Protein AF-A0AAX2N3Q5-F1 (afdb_monomer)

Structure (mmCIF, N/CA/C/O backbone):
data_AF-A0AAX2N3Q5-F1
#
_entry.id   AF-A0AAX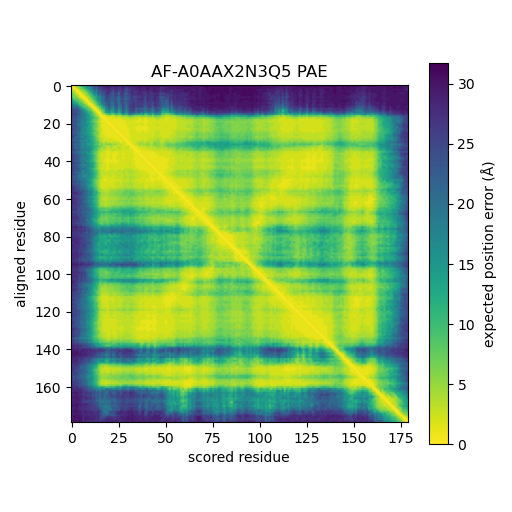2N3Q5-F1
#
loop_
_atom_site.group_PDB
_atom_site.id
_atom_site.type_symbol
_atom_site.label_atom_id
_atom_site.label_alt_id
_atom_site.label_comp_id
_atom_site.label_asym_id
_atom_site.label_entity_id
_atom_site.label_seq_id
_atom_site.pdbx_PDB_ins_code
_atom_site.Cartn_x
_atom_site.Cartn_y
_atom_site.Cartn_z
_atom_site.occupancy
_atom_site.B_iso_or_equiv
_atom_site.auth_seq_id
_atom_site.auth_comp_id
_atom_site.auth_asym_id
_atom_site.auth_atom_id
_atom_site.pdbx_PDB_model_num
ATOM 1 N N . MET A 1 1 ? -43.149 -6.873 9.404 1.00 35.25 1 MET A N 1
ATOM 2 C CA . MET A 1 1 ? -42.103 -6.120 10.132 1.00 35.25 1 MET A CA 1
ATOM 3 C C . MET A 1 1 ? -40.845 -6.065 9.274 1.00 35.25 1 MET A C 1
ATOM 5 O O . MET A 1 1 ? -40.145 -7.061 9.186 1.00 35.25 1 MET A O 1
ATOM 9 N N . SER A 1 2 ? -40.594 -4.949 8.585 1.00 35.66 2 SER A N 1
ATOM 10 C CA . SER A 1 2 ? -39.385 -4.747 7.771 1.00 35.66 2 SER A CA 1
ATOM 11 C C . SER A 1 2 ? -38.526 -3.682 8.448 1.00 35.66 2 SER A C 1
ATOM 13 O O . SER A 1 2 ? -38.952 -2.532 8.570 1.00 35.66 2 SER A O 1
ATOM 15 N N . LYS A 1 3 ? -37.357 -4.075 8.967 1.00 37.00 3 LYS A N 1
ATOM 16 C CA . LYS A 1 3 ? -36.376 -3.132 9.513 1.00 37.00 3 LYS A CA 1
ATOM 17 C C . LYS A 1 3 ? -35.794 -2.348 8.338 1.00 37.00 3 LYS A C 1
ATOM 19 O O . LYS A 1 3 ? -34.911 -2.835 7.640 1.00 37.00 3 LYS A O 1
ATOM 24 N N . LYS A 1 4 ? -36.317 -1.141 8.110 1.00 35.53 4 LYS A N 1
ATOM 25 C CA . LYS A 1 4 ? -35.697 -0.163 7.215 1.00 35.53 4 LYS A CA 1
ATOM 26 C C . LYS A 1 4 ? -34.306 0.150 7.765 1.00 35.53 4 LYS A C 1
ATOM 28 O O . LYS A 1 4 ? -34.190 0.741 8.836 1.00 35.53 4 LYS A O 1
ATOM 33 N N . TYR A 1 5 ? -33.271 -0.263 7.040 1.00 39.16 5 TYR A N 1
ATOM 34 C CA . TYR A 1 5 ? -31.924 0.261 7.221 1.00 39.16 5 TYR A CA 1
ATOM 35 C C . TYR A 1 5 ? -31.986 1.768 6.971 1.00 39.16 5 TYR A C 1
ATOM 37 O O . TYR A 1 5 ? -32.199 2.205 5.842 1.00 39.16 5 TYR A O 1
ATOM 45 N N . GLN A 1 6 ? -31.864 2.561 8.033 1.00 38.75 6 GLN A N 1
ATOM 46 C CA . GLN A 1 6 ? -31.575 3.978 7.888 1.00 38.75 6 GLN A CA 1
ATOM 47 C C . GLN A 1 6 ? -30.059 4.126 7.746 1.00 38.75 6 GLN A C 1
ATOM 49 O O . GLN A 1 6 ? -29.333 3.684 8.641 1.00 38.75 6 GLN A O 1
ATOM 54 N N . PRO A 1 7 ? -29.556 4.715 6.648 1.00 40.66 7 PRO A N 1
ATOM 55 C CA . PRO A 1 7 ? -28.172 5.140 6.601 1.00 40.66 7 PRO A CA 1
ATOM 56 C C . PRO A 1 7 ? -28.012 6.221 7.668 1.00 40.66 7 PRO A C 1
ATOM 58 O O . PRO A 1 7 ? -28.738 7.216 7.661 1.00 40.66 7 PRO A O 1
ATOM 61 N N . LEU A 1 8 ? -27.096 6.010 8.610 1.00 40.25 8 LEU A N 1
ATOM 62 C CA . LEU A 1 8 ? -26.687 7.052 9.542 1.00 40.25 8 LEU A CA 1
ATOM 63 C C . LEU A 1 8 ? -26.049 8.174 8.715 1.00 40.25 8 LEU A C 1
ATOM 65 O O . LEU A 1 8 ? -24.896 8.078 8.304 1.00 40.25 8 LEU A O 1
ATOM 69 N N . LEU A 1 9 ? -26.832 9.214 8.433 1.00 37.94 9 LEU A N 1
ATOM 70 C CA . LEU A 1 9 ? -26.367 10.474 7.865 1.00 37.94 9 LEU A CA 1
ATOM 71 C C . LEU A 1 9 ? -25.502 11.170 8.919 1.00 37.94 9 LEU A C 1
ATOM 73 O O . LEU A 1 9 ? -25.978 11.987 9.704 1.00 37.94 9 LEU A O 1
ATOM 77 N N . ILE A 1 10 ? -24.222 10.802 8.970 1.00 42.28 10 ILE A N 1
ATOM 78 C CA . ILE A 1 10 ? -23.214 11.511 9.756 1.00 42.28 10 ILE A CA 1
ATOM 79 C C . ILE A 1 10 ? -22.841 12.762 8.958 1.00 42.28 10 ILE A C 1
ATOM 81 O O . ILE A 1 10 ? -21.923 12.761 8.145 1.00 42.28 10 ILE A O 1
ATOM 85 N N . THR A 1 11 ? -23.595 13.841 9.167 1.00 40.03 11 THR A N 1
ATOM 86 C CA . THR A 1 11 ? -23.333 15.179 8.617 1.00 40.03 11 THR A CA 1
ATOM 87 C C . THR A 1 11 ? -22.331 15.935 9.489 1.00 40.03 11 THR A C 1
ATOM 89 O O . THR A 1 11 ? -22.605 17.029 9.976 1.00 40.03 11 THR A O 1
ATOM 92 N N . HIS A 1 12 ? -21.164 15.339 9.717 1.00 42.34 12 HIS A N 1
ATOM 93 C CA . HIS A 1 12 ? -19.976 16.100 10.080 1.00 42.34 12 HIS A CA 1
ATOM 94 C C . HIS A 1 12 ? -19.116 16.130 8.826 1.00 42.34 12 HIS A C 1
ATOM 96 O O . HIS A 1 12 ? -19.021 15.112 8.147 1.00 42.34 12 HIS A O 1
ATOM 102 N N . TYR A 1 13 ? -18.545 17.283 8.494 1.00 45.47 13 TYR A N 1
ATOM 103 C CA . TYR A 1 13 ? -17.610 17.465 7.385 1.00 45.47 13 TYR A CA 1
ATOM 104 C C . TYR A 1 13 ? -16.428 16.498 7.585 1.00 45.47 13 TYR A C 1
ATOM 106 O O . TYR A 1 13 ? -15.442 16.835 8.236 1.00 45.47 13 TYR A O 1
ATOM 114 N N . MET A 1 14 ? -16.577 15.239 7.163 1.00 42.69 14 MET A N 1
ATOM 115 C CA . MET A 1 14 ? -15.525 14.247 7.287 1.00 42.69 14 MET A CA 1
ATOM 116 C C . MET A 1 14 ? -14.496 14.636 6.247 1.00 42.69 14 MET A C 1
ATOM 118 O O . MET A 1 14 ? -14.790 14.667 5.051 1.00 42.69 14 MET A O 1
ATOM 122 N N . SER A 1 15 ? -13.296 14.967 6.721 1.00 52.81 15 SER A N 1
ATOM 123 C CA . SER A 1 15 ? -12.117 14.941 5.870 1.00 52.81 15 SER A CA 1
ATOM 124 C C . SER A 1 15 ? -12.175 13.649 5.057 1.00 52.81 15 SER A C 1
ATOM 126 O O . SER A 1 15 ? -12.431 12.580 5.617 1.00 52.81 15 SER A O 1
ATOM 128 N N . THR A 1 16 ? -11.975 13.742 3.742 1.00 70.62 16 THR A N 1
ATOM 129 C CA . THR A 1 16 ? -11.962 12.577 2.841 1.00 70.62 16 THR A CA 1
ATOM 130 C C . THR A 1 16 ? -10.945 11.519 3.277 1.00 70.62 16 THR A C 1
ATOM 132 O O . THR A 1 16 ? -11.041 10.371 2.859 1.00 70.62 16 THR A O 1
ATOM 135 N N . TRP A 1 17 ? -10.020 11.891 4.168 1.00 81.31 17 TRP A N 1
ATOM 136 C CA . TRP A 1 17 ? -8.998 11.041 4.754 1.00 81.31 17 TRP A CA 1
ATOM 137 C C . TRP A 1 17 ? -8.861 11.312 6.250 1.00 81.31 17 TRP A C 1
ATOM 139 O O . TRP A 1 17 ? -8.878 12.465 6.684 1.00 81.31 17 TRP A O 1
ATOM 149 N N . VAL A 1 18 ? -8.665 10.251 7.025 1.00 91.19 18 VAL A N 1
ATOM 150 C CA . VAL A 1 18 ? -8.329 10.314 8.450 1.00 91.19 18 VAL A CA 1
ATOM 151 C C . VAL A 1 18 ? -7.108 9.446 8.712 1.00 91.19 18 VAL A C 1
ATOM 153 O O . VAL A 1 18 ? -6.867 8.449 8.026 1.00 91.19 18 VAL A O 1
ATOM 156 N N . THR A 1 19 ? -6.320 9.818 9.709 1.00 92.69 19 THR A N 1
ATOM 157 C CA . THR A 1 19 ? -5.225 8.986 10.203 1.00 92.69 19 THR A CA 1
ATOM 158 C C . THR A 1 19 ? -5.767 7.720 10.873 1.00 92.69 19 THR A C 1
ATOM 160 O O . THR A 1 19 ? -6.933 7.645 11.264 1.00 92.69 19 THR A O 1
ATOM 163 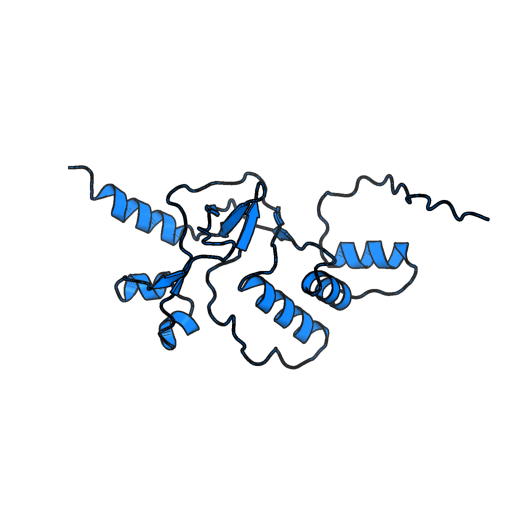N N . ILE A 1 20 ? -4.911 6.710 11.058 1.00 93.56 20 ILE A N 1
ATOM 164 C CA . ILE A 1 20 ? -5.293 5.471 11.757 1.00 93.56 20 ILE A CA 1
ATOM 165 C C . ILE A 1 20 ? -5.799 5.768 13.178 1.00 93.56 20 ILE A C 1
ATOM 167 O O . ILE A 1 20 ? -6.791 5.185 13.606 1.00 93.56 20 ILE A O 1
ATOM 171 N N . THR A 1 21 ? -5.159 6.698 13.893 1.00 93.00 21 THR A N 1
ATOM 172 C CA . THR A 1 21 ? -5.566 7.095 15.249 1.00 93.00 21 THR A CA 1
ATOM 173 C C . THR A 1 21 ? -6.946 7.747 15.250 1.00 93.00 21 THR A C 1
ATOM 175 O O . THR A 1 21 ? -7.819 7.327 16.006 1.00 93.00 21 THR A O 1
ATOM 178 N N . GLU A 1 22 ? -7.182 8.707 14.353 1.00 92.62 22 GLU A N 1
ATOM 179 C CA . GLU A 1 22 ? -8.494 9.349 14.208 1.00 92.62 22 GLU A CA 1
ATOM 180 C C . GLU A 1 22 ? -9.574 8.331 13.821 1.00 92.62 22 GLU A C 1
ATOM 182 O O . GLU A 1 22 ? -10.665 8.344 14.390 1.00 92.62 22 GLU A O 1
ATOM 187 N N . ALA A 1 23 ? -9.271 7.393 12.917 1.00 92.88 23 ALA A N 1
ATOM 188 C CA . ALA A 1 23 ? -10.191 6.322 12.539 1.00 92.88 23 ALA A CA 1
ATOM 189 C C . ALA A 1 23 ? -10.588 5.452 13.743 1.00 92.88 23 ALA A C 1
ATOM 191 O O . ALA A 1 23 ? -11.765 5.118 13.903 1.00 92.88 23 ALA A O 1
ATOM 192 N N . VAL A 1 24 ? -9.633 5.115 14.617 1.00 94.56 24 VAL A N 1
ATOM 193 C CA . VAL A 1 24 ? -9.896 4.374 15.861 1.00 94.56 24 VAL A CA 1
ATOM 194 C C . VAL A 1 24 ? -10.801 5.174 16.796 1.00 94.56 24 VAL A C 1
ATOM 196 O O . VAL A 1 24 ? -11.766 4.618 17.326 1.00 94.56 24 VAL A O 1
ATOM 199 N N . GLU A 1 25 ? -10.534 6.465 16.986 1.00 93.62 25 GLU A N 1
ATOM 200 C CA . GLU A 1 25 ? -11.341 7.330 17.852 1.00 93.62 25 GLU A CA 1
ATOM 201 C C . GLU A 1 25 ? -12.776 7.484 17.344 1.00 93.62 25 GLU A C 1
ATOM 203 O O . GLU A 1 25 ? -13.729 7.316 18.111 1.00 93.62 25 GLU A O 1
ATOM 208 N N . ILE A 1 26 ? -12.935 7.773 16.050 1.00 91.50 26 ILE A N 1
ATOM 209 C CA . ILE A 1 26 ? -14.236 7.935 15.394 1.00 91.50 26 ILE A CA 1
ATOM 210 C C . ILE A 1 26 ? -15.036 6.636 15.505 1.00 91.50 26 ILE A C 1
ATOM 212 O O . ILE A 1 26 ? -16.188 6.651 15.944 1.00 91.50 26 ILE A O 1
ATOM 216 N N . THR A 1 27 ? -14.414 5.502 15.176 1.00 91.38 27 THR A N 1
ATOM 217 C CA . THR A 1 27 ? -15.084 4.197 15.199 1.00 91.38 27 THR A CA 1
ATOM 218 C C . THR A 1 27 ? -15.468 3.805 16.620 1.00 91.38 27 THR A C 1
ATOM 220 O O . THR A 1 27 ? -16.614 3.429 16.856 1.00 91.38 27 THR A O 1
ATOM 223 N N . THR A 1 28 ? -14.561 3.970 17.588 1.00 93.88 28 THR A N 1
ATOM 224 C CA . THR A 1 28 ? -14.820 3.657 19.003 1.00 93.88 28 THR A CA 1
ATOM 225 C C . THR A 1 28 ? -16.019 4.442 19.541 1.00 93.88 28 THR A C 1
ATOM 227 O O . THR A 1 28 ? -16.879 3.874 20.219 1.00 93.88 28 THR A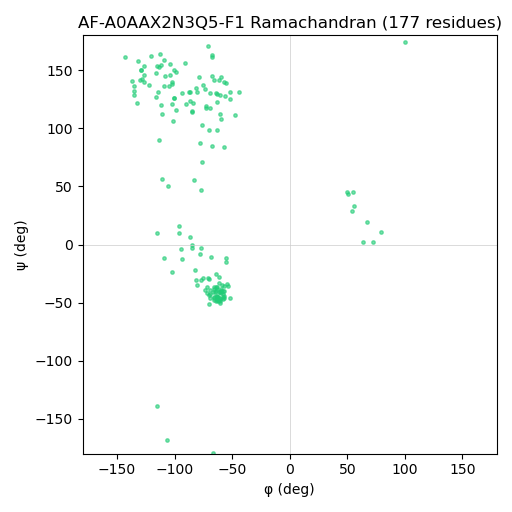 O 1
ATOM 230 N N . LYS A 1 29 ? -16.124 5.734 19.195 1.00 92.88 29 LYS A N 1
ATOM 231 C CA . LYS A 1 29 ? -17.278 6.577 19.550 1.00 92.88 29 LYS A CA 1
ATOM 232 C C . LYS A 1 29 ? -18.565 6.098 18.872 1.00 92.88 29 LYS A C 1
ATOM 234 O O . LYS A 1 29 ? -19.609 6.068 19.521 1.00 92.88 29 LYS A O 1
ATOM 239 N N . ALA A 1 30 ? -18.493 5.700 17.602 1.00 91.94 30 ALA A N 1
ATOM 240 C CA . ALA A 1 30 ? -19.653 5.274 16.823 1.00 91.94 30 ALA A CA 1
ATOM 241 C C . ALA A 1 30 ? -20.247 3.937 17.303 1.00 91.94 30 ALA A C 1
ATOM 243 O O . ALA A 1 30 ? -21.460 3.837 17.478 1.00 91.94 30 ALA A O 1
ATOM 244 N N . ILE A 1 31 ? -19.414 2.918 17.548 1.00 92.50 31 ILE A N 1
ATOM 245 C CA . ILE A 1 31 ? -19.888 1.568 17.910 1.00 92.50 31 ILE A CA 1
ATOM 246 C C . ILE A 1 31 ? -19.950 1.317 19.422 1.00 92.50 31 ILE A C 1
ATOM 248 O O . ILE A 1 31 ? -20.392 0.250 19.846 1.00 92.50 31 ILE A O 1
ATOM 252 N N . LYS A 1 32 ? -19.509 2.282 20.244 1.00 91.06 32 LYS A N 1
ATOM 253 C CA . LYS A 1 32 ? -19.420 2.177 21.715 1.00 91.06 32 LYS A CA 1
ATOM 254 C C . LYS A 1 32 ? -18.623 0.955 22.197 1.00 91.06 32 LYS A C 1
ATOM 256 O O . LYS A 1 32 ? -18.870 0.428 23.279 1.00 91.06 32 LYS A O 1
ATOM 261 N N . GLN A 1 33 ? -17.661 0.508 21.395 1.00 92.81 33 GLN A N 1
ATOM 262 C CA . GLN A 1 33 ? -16.731 -0.569 21.717 1.00 92.81 33 GLN A CA 1
ATOM 263 C C . GLN A 1 33 ? -15.318 -0.096 21.421 1.00 92.81 33 GLN A C 1
ATOM 265 O O . GLN A 1 33 ? -15.083 0.612 20.443 1.00 92.81 33 GLN A O 1
ATOM 270 N N . LYS A 1 34 ? -14.377 -0.489 22.278 1.00 93.56 34 LYS A N 1
ATOM 271 C CA . LYS A 1 34 ? -12.973 -0.128 22.117 1.00 93.56 34 LYS A CA 1
ATOM 272 C C . LYS A 1 34 ? -12.393 -0.852 20.905 1.00 93.56 34 LYS A C 1
ATOM 274 O O . LYS A 1 34 ? -12.310 -2.075 20.909 1.00 93.56 34 LYS A O 1
ATOM 279 N N . ILE A 1 35 ? -11.963 -0.079 19.917 1.00 94.88 35 ILE A N 1
ATOM 280 C CA . ILE A 1 35 ? -11.199 -0.550 18.761 1.00 94.88 35 ILE A CA 1
ATOM 281 C C . ILE A 1 35 ? -9.729 -0.155 18.962 1.00 94.88 35 ILE A C 1
ATOM 283 O O . ILE A 1 35 ? -9.414 0.778 19.704 1.00 94.88 35 ILE A O 1
ATOM 287 N N . THR A 1 36 ? -8.813 -0.877 18.329 1.00 95.88 36 THR A N 1
ATOM 288 C CA . THR A 1 36 ? -7.372 -0.598 18.332 1.00 95.88 36 THR A CA 1
ATOM 289 C C . THR A 1 36 ? -6.855 -0.361 16.908 1.00 95.88 36 THR A C 1
ATOM 291 O O . THR A 1 36 ? -7.495 -0.788 15.945 1.00 95.88 36 THR A O 1
ATOM 294 N N . PRO A 1 37 ? -5.666 0.249 16.728 1.00 96.25 37 PRO A N 1
ATOM 295 C CA . PRO A 1 37 ? -5.022 0.330 15.413 1.00 96.25 37 PRO A CA 1
ATOM 296 C C . PRO A 1 37 ? -4.868 -1.040 14.741 1.00 96.25 37 PRO A C 1
ATOM 298 O O . PRO A 1 37 ? -5.042 -1.168 13.529 1.00 96.25 37 PRO A O 1
ATOM 301 N N . SER A 1 38 ? -4.611 -2.086 15.536 1.00 95.81 38 SER A N 1
ATOM 302 C CA . SER A 1 38 ? -4.487 -3.462 15.047 1.00 95.81 38 SER A CA 1
ATOM 303 C C . SER A 1 38 ? -5.746 -3.958 14.328 1.00 95.81 38 SER A C 1
ATOM 305 O O . SER A 1 38 ? -5.639 -4.655 13.318 1.00 95.81 38 SER A O 1
ATOM 307 N N . ASP A 1 39 ? -6.930 -3.542 14.779 1.00 95.69 39 ASP A N 1
ATOM 308 C CA . ASP A 1 39 ? -8.195 -3.893 14.138 1.00 95.69 39 ASP A CA 1
ATOM 309 C C . ASP A 1 39 ? -8.319 -3.208 12.774 1.00 95.69 39 ASP A C 1
ATOM 311 O O . ASP A 1 39 ? -8.653 -3.863 11.787 1.00 95.69 39 ASP A O 1
ATOM 315 N N . ILE A 1 40 ? -7.944 -1.927 12.675 1.00 95.56 40 ILE A N 1
ATOM 316 C CA . ILE A 1 40 ? -7.911 -1.203 11.395 1.00 95.56 40 ILE A CA 1
ATOM 317 C C . ILE A 1 40 ? -6.980 -1.908 10.402 1.00 95.56 40 ILE A C 1
ATOM 319 O O . ILE A 1 40 ? -7.382 -2.181 9.271 1.00 95.56 40 ILE A O 1
ATOM 323 N N . TYR A 1 41 ? -5.767 -2.284 10.824 1.00 95.31 41 TYR A N 1
ATOM 324 C CA . TYR A 1 41 ? -4.831 -3.010 9.958 1.00 95.31 41 TYR A CA 1
ATOM 325 C C . TYR A 1 41 ? -5.358 -4.390 9.539 1.00 95.31 41 TYR A C 1
ATOM 327 O O . TYR A 1 41 ? -5.184 -4.775 8.383 1.00 95.31 41 TYR A O 1
ATOM 335 N N . ARG A 1 42 ? -6.035 -5.137 10.425 1.00 95.50 42 ARG A N 1
ATOM 336 C CA . ARG A 1 42 ? -6.676 -6.421 10.072 1.00 95.50 42 ARG A CA 1
ATOM 337 C C . ARG A 1 42 ? -7.764 -6.238 9.020 1.00 95.50 42 ARG A C 1
ATOM 339 O O . ARG A 1 42 ? -7.807 -6.995 8.050 1.00 95.50 42 ARG A O 1
ATOM 346 N N . HIS A 1 43 ? -8.619 -5.234 9.191 1.00 95.06 43 HIS A N 1
ATOM 347 C CA . HIS A 1 43 ? -9.671 -4.922 8.229 1.00 95.06 43 HIS A CA 1
ATOM 348 C C . HIS A 1 43 ? -9.099 -4.452 6.887 1.00 95.06 43 HIS A C 1
ATOM 350 O O . HIS A 1 43 ? -9.594 -4.883 5.848 1.00 95.06 43 HIS A O 1
ATOM 356 N N . ALA A 1 44 ? -8.023 -3.662 6.895 1.00 95.12 44 ALA A N 1
ATOM 357 C CA . ALA A 1 44 ? -7.316 -3.262 5.683 1.00 95.12 44 ALA A CA 1
ATOM 358 C C . ALA A 1 44 ? -6.712 -4.457 4.930 1.00 95.12 44 ALA A C 1
ATOM 360 O O . ALA A 1 44 ? -6.940 -4.621 3.735 1.00 95.12 44 ALA A O 1
ATOM 361 N N . LEU A 1 45 ? -6.002 -5.347 5.633 1.00 93.12 45 LEU A N 1
ATOM 362 C CA . LEU A 1 45 ? -5.428 -6.562 5.039 1.00 93.12 45 LEU A CA 1
ATOM 363 C C . LEU A 1 45 ? -6.498 -7.537 4.523 1.00 93.12 45 LEU A C 1
ATOM 365 O O . LEU A 1 45 ? -6.223 -8.309 3.609 1.00 93.12 45 LEU A O 1
ATOM 369 N N . SER A 1 46 ? -7.707 -7.489 5.089 1.00 93.69 46 SER A N 1
ATOM 370 C CA . SER A 1 46 ? -8.862 -8.279 4.641 1.00 93.69 46 SER A CA 1
ATOM 371 C C . SER A 1 46 ? -9.635 -7.627 3.485 1.00 93.69 46 SER A C 1
ATOM 373 O O . SER A 1 46 ? -10.602 -8.209 3.007 1.00 93.69 46 SER A O 1
ATOM 375 N N . GLY A 1 47 ? -9.245 -6.423 3.046 1.00 91.00 47 GLY A N 1
ATOM 376 C CA . GLY A 1 47 ? -9.916 -5.684 1.971 1.00 91.00 47 GLY A CA 1
ATOM 377 C C . GLY A 1 47 ? -11.199 -4.956 2.384 1.00 91.00 47 GLY A C 1
ATOM 378 O O . GLY A 1 47 ? -11.926 -4.472 1.523 1.00 91.00 47 GLY A O 1
ATOM 379 N N . ASN A 1 48 ? -11.483 -4.852 3.686 1.00 93.25 48 ASN A N 1
ATOM 380 C CA . ASN A 1 48 ? -12.680 -4.180 4.204 1.00 93.25 48 ASN A CA 1
ATOM 381 C C . ASN A 1 48 ? -12.518 -2.656 4.302 1.00 93.25 48 ASN A C 1
ATOM 383 O O . ASN A 1 48 ? -13.509 -1.937 4.390 1.00 93.25 48 ASN A O 1
ATOM 387 N N . ILE A 1 49 ? -11.275 -2.170 4.355 1.00 91.94 49 ILE A N 1
ATOM 388 C CA . ILE A 1 49 ? -10.931 -0.750 4.470 1.00 91.94 49 ILE A CA 1
ATOM 389 C C . ILE A 1 49 ? -9.798 -0.461 3.486 1.00 91.94 49 ILE A C 1
ATOM 391 O O . ILE A 1 49 ? -8.841 -1.230 3.397 1.00 91.94 49 ILE A O 1
ATOM 395 N N . LEU A 1 50 ? -9.893 0.655 2.768 1.00 92.19 50 LEU A N 1
ATOM 396 C CA . LEU A 1 50 ? -8.796 1.156 1.947 1.00 92.19 50 LEU A CA 1
ATOM 397 C C . LEU A 1 50 ? -7.810 1.928 2.821 1.00 92.19 50 LEU A C 1
ATOM 399 O O . LEU A 1 50 ? -8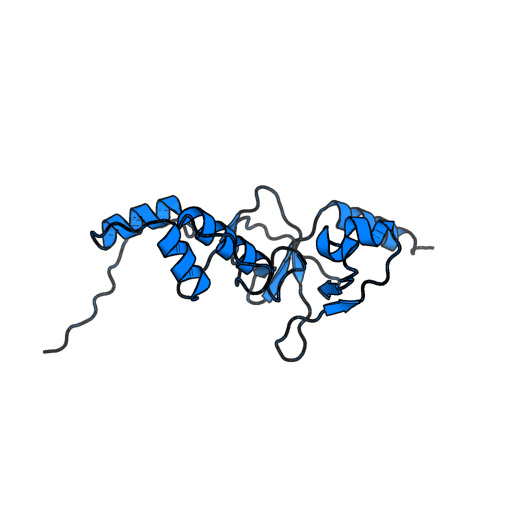.204 2.747 3.651 1.00 92.19 50 LEU A O 1
ATOM 403 N N . LEU A 1 51 ? -6.521 1.662 2.625 1.00 94.19 51 LEU A N 1
ATOM 404 C CA . LEU A 1 51 ? -5.463 2.498 3.172 1.00 94.19 51 LEU A CA 1
ATOM 405 C C . LEU A 1 51 ? -4.928 3.410 2.082 1.00 94.19 51 LEU A C 1
ATOM 407 O O . LEU A 1 51 ? -4.885 3.054 0.906 1.00 94.19 51 LEU A O 1
ATOM 411 N N . SER A 1 52 ? -4.460 4.566 2.521 1.00 92.75 52 SER A N 1
ATOM 412 C CA . SER A 1 52 ? -3.916 5.605 1.670 1.00 92.75 52 SER A CA 1
ATOM 413 C C . SER A 1 52 ? -2.532 5.998 2.169 1.00 92.75 52 SER A C 1
ATOM 415 O O . SER A 1 52 ? -2.249 5.953 3.369 1.00 92.75 52 SER A O 1
ATOM 417 N N . VAL A 1 53 ? -1.647 6.350 1.244 1.00 91.12 53 VAL A N 1
ATOM 418 C CA . VAL A 1 53 ? -0.277 6.770 1.541 1.00 91.12 53 VAL A CA 1
ATOM 419 C C . VAL A 1 53 ? -0.210 8.285 1.474 1.00 91.12 53 VAL A C 1
ATOM 421 O O . VAL A 1 53 ? -0.569 8.874 0.457 1.00 91.12 53 VAL A O 1
ATOM 424 N N . TYR A 1 54 ? 0.276 8.902 2.550 1.00 91.06 54 TYR A N 1
ATOM 425 C CA . TYR A 1 54 ? 0.572 10.329 2.595 1.00 91.06 54 TYR A CA 1
ATOM 426 C C . TYR A 1 54 ? 2.020 10.597 2.162 1.00 91.06 54 TYR A C 1
ATOM 428 O O . TYR A 1 54 ? 2.968 10.108 2.782 1.00 91.06 54 TYR A O 1
ATOM 436 N N . PHE A 1 55 ? 2.191 11.393 1.111 1.00 87.69 55 PHE A N 1
ATOM 437 C CA . PHE A 1 55 ? 3.471 11.849 0.585 1.00 87.69 55 PHE A CA 1
ATOM 438 C C . PHE A 1 55 ? 3.764 13.269 1.086 1.00 87.69 55 PHE A C 1
ATOM 440 O O . PHE A 1 55 ? 3.075 14.220 0.731 1.00 87.69 55 PHE A O 1
ATOM 447 N N . GLN A 1 56 ? 4.826 13.425 1.883 1.00 85.81 56 GLN A N 1
ATOM 448 C CA . GLN A 1 56 ? 5.240 14.720 2.452 1.00 85.81 56 GLN A CA 1
ATOM 449 C C . GLN A 1 56 ? 5.780 15.718 1.412 1.00 85.81 56 GLN A C 1
ATOM 451 O O . GLN A 1 56 ? 6.004 16.885 1.724 1.00 85.81 56 GLN A O 1
ATOM 456 N N . SER A 1 57 ? 6.019 15.266 0.185 1.00 84.25 57 SER A N 1
ATOM 457 C CA . SER A 1 57 ? 6.483 16.076 -0.936 1.00 84.25 57 SER A CA 1
ATOM 458 C C . SER A 1 57 ? 5.829 15.597 -2.236 1.00 84.25 57 SER A C 1
ATOM 460 O O . SER A 1 57 ? 5.324 14.470 -2.283 1.00 84.25 57 SER A O 1
ATOM 462 N N . PRO A 1 58 ? 5.814 16.429 -3.297 1.00 85.19 58 PRO A N 1
ATOM 463 C CA . PRO A 1 58 ? 5.325 16.008 -4.604 1.00 85.19 58 PRO A CA 1
ATOM 464 C C . PRO A 1 58 ? 6.005 14.717 -5.063 1.00 85.19 58 PRO A C 1
ATOM 466 O O . PRO A 1 58 ? 7.231 14.593 -5.020 1.00 85.19 58 PRO A O 1
ATOM 469 N N . VAL A 1 59 ? 5.195 13.758 -5.504 1.00 85.88 59 VAL A N 1
ATOM 470 C CA . VAL A 1 59 ? 5.652 12.440 -5.945 1.00 85.88 59 VAL A CA 1
ATOM 471 C C . VAL A 1 59 ? 5.531 12.321 -7.458 1.00 85.88 59 VAL A C 1
ATOM 473 O O . VAL A 1 59 ? 4.604 12.848 -8.067 1.00 85.88 59 VAL A O 1
ATOM 476 N N . ILE A 1 60 ? 6.472 11.606 -8.069 1.00 88.31 60 ILE A N 1
ATOM 477 C CA . ILE A 1 60 ? 6.394 11.211 -9.472 1.00 88.31 60 ILE A CA 1
ATOM 478 C C . ILE A 1 60 ? 5.936 9.759 -9.520 1.00 88.31 60 ILE A C 1
ATOM 480 O O . ILE A 1 60 ? 6.531 8.878 -8.893 1.00 88.31 60 ILE A O 1
ATOM 484 N N . LEU A 1 61 ? 4.874 9.518 -10.277 1.00 89.62 61 LEU A N 1
ATOM 485 C CA . LEU A 1 61 ? 4.262 8.214 -10.456 1.00 89.62 61 LEU A CA 1
ATOM 486 C C . LEU A 1 61 ? 4.531 7.696 -11.866 1.00 89.62 61 LEU A C 1
ATOM 488 O O . LEU A 1 61 ? 4.379 8.429 -12.845 1.00 89.62 61 LEU A O 1
ATOM 492 N N . LYS A 1 62 ? 4.889 6.415 -11.984 1.00 89.62 62 LYS A N 1
ATOM 493 C CA . LYS A 1 62 ? 4.950 5.720 -13.276 1.00 89.62 62 LYS A CA 1
ATOM 494 C C . LYS A 1 62 ? 3.909 4.621 -13.341 1.00 89.62 62 LYS A C 1
ATOM 496 O O . LYS A 1 62 ? 3.820 3.797 -12.429 1.00 89.62 62 LYS A O 1
ATOM 501 N N . LYS A 1 63 ? 3.150 4.605 -14.436 1.00 91.25 63 LYS A N 1
ATOM 502 C CA . LYS A 1 63 ? 2.104 3.610 -14.655 1.00 91.25 63 LYS A CA 1
ATOM 503 C C . LYS A 1 63 ? 2.720 2.225 -14.769 1.00 91.25 63 LYS A C 1
ATOM 505 O O . LYS A 1 63 ? 3.691 2.033 -15.502 1.00 91.25 63 LYS A O 1
ATOM 510 N N . ILE A 1 64 ? 2.174 1.276 -14.024 1.00 91.06 64 ILE A N 1
ATOM 511 C CA . ILE A 1 64 ? 2.617 -0.114 -14.019 1.00 91.06 64 ILE A CA 1
ATOM 512 C C . ILE A 1 64 ? 2.004 -0.825 -15.224 1.00 91.06 64 ILE A C 1
ATOM 514 O O . ILE A 1 64 ? 0.797 -0.770 -15.451 1.00 91.06 64 ILE A O 1
ATOM 518 N N . GLN A 1 65 ? 2.836 -1.536 -15.980 1.00 91.38 65 GLN A N 1
ATOM 519 C CA . GLN A 1 65 ? 2.363 -2.396 -17.055 1.00 91.38 65 GLN A CA 1
ATOM 520 C C . GLN A 1 65 ? 1.718 -3.649 -16.469 1.00 91.38 65 GLN A C 1
ATOM 522 O O . GLN A 1 65 ? 2.290 -4.324 -15.605 1.00 91.38 65 GLN A O 1
ATOM 527 N N . THR A 1 66 ? 0.552 -4.003 -16.998 1.00 88.12 66 THR A N 1
ATOM 528 C CA . THR A 1 66 ? -0.127 -5.256 -16.676 1.00 88.12 66 THR A CA 1
ATOM 529 C C . THR A 1 66 ? -0.227 -6.139 -17.916 1.00 88.12 66 THR A C 1
ATOM 531 O O . THR A 1 66 ? -0.299 -5.657 -19.044 1.00 88.12 66 THR A O 1
ATOM 534 N N . PHE A 1 67 ? -0.182 -7.451 -17.714 1.00 86.44 67 PHE A N 1
ATOM 535 C CA . PHE A 1 67 ? -0.403 -8.459 -18.744 1.00 86.44 67 PHE A CA 1
ATOM 536 C C . PHE A 1 67 ? -1.380 -9.491 -18.186 1.00 86.44 67 PHE A C 1
ATOM 538 O O . PHE A 1 67 ? -1.132 -10.064 -17.125 1.00 86.44 67 PHE A O 1
ATOM 545 N N . ASN A 1 68 ? -2.518 -9.687 -18.859 1.00 86.00 68 ASN A N 1
ATOM 546 C CA . ASN A 1 68 ? -3.618 -10.542 -18.393 1.00 86.00 68 ASN A CA 1
ATOM 547 C C . ASN A 1 68 ? -4.045 -10.239 -16.941 1.00 86.00 68 ASN A C 1
ATOM 549 O O . ASN A 1 68 ? -4.196 -11.144 -16.122 1.00 86.00 68 ASN A O 1
ATOM 553 N N . GLY A 1 69 ? -4.158 -8.951 -16.596 1.00 82.06 69 GLY A N 1
ATOM 554 C CA . GLY A 1 69 ? -4.549 -8.499 -15.255 1.00 82.06 69 GLY A CA 1
ATOM 555 C C . GLY A 1 69 ? -3.488 -8.695 -14.163 1.00 82.06 69 GLY A C 1
ATOM 556 O O . GLY A 1 69 ? -3.737 -8.364 -13.007 1.00 82.06 69 GLY A O 1
ATOM 557 N N . LYS A 1 70 ? -2.298 -9.207 -14.499 1.00 85.06 70 LYS A N 1
ATOM 558 C CA . LYS A 1 70 ? -1.176 -9.360 -13.565 1.00 85.06 70 LYS A CA 1
ATOM 559 C C . LYS A 1 70 ? -0.124 -8.292 -13.808 1.00 85.06 70 LYS A C 1
ATOM 561 O O . LYS A 1 70 ? 0.130 -7.904 -14.945 1.00 85.06 70 LYS A O 1
ATOM 566 N N . ILE A 1 71 ? 0.520 -7.845 -12.737 1.00 87.88 71 ILE A N 1
ATOM 567 C CA . ILE A 1 71 ? 1.650 -6.919 -12.815 1.00 87.88 71 ILE A CA 1
ATOM 568 C C . ILE A 1 71 ? 2.802 -7.586 -13.571 1.00 87.88 71 ILE A C 1
ATOM 570 O O . ILE A 1 71 ? 3.195 -8.711 -13.256 1.00 87.88 71 ILE A O 1
ATOM 574 N N . LYS A 1 72 ? 3.346 -6.884 -14.566 1.00 88.94 72 LYS A N 1
ATOM 575 C CA . LYS A 1 72 ? 4.462 -7.374 -15.369 1.00 88.94 72 LYS A CA 1
ATOM 576 C C . LYS A 1 72 ? 5.792 -7.025 -14.700 1.00 88.94 72 LYS A C 1
ATOM 578 O O . LYS A 1 72 ? 6.051 -5.870 -14.364 1.00 88.94 72 LYS A O 1
ATOM 583 N N . PHE A 1 73 ? 6.661 -8.023 -14.587 1.00 86.12 73 PHE A N 1
ATOM 584 C CA . PHE A 1 73 ? 8.046 -7.869 -14.150 1.00 86.12 73 PHE A CA 1
ATOM 585 C C . PHE A 1 73 ? 8.992 -8.201 -15.299 1.00 86.12 73 PHE A C 1
ATOM 587 O O . PHE A 1 73 ? 8.651 -8.987 -16.184 1.00 86.12 73 PHE A O 1
ATOM 594 N N . ARG A 1 74 ? 10.186 -7.614 -15.276 1.00 84.81 74 ARG A N 1
ATOM 595 C CA . ARG A 1 74 ? 11.294 -7.993 -16.158 1.00 84.81 74 ARG A CA 1
ATOM 596 C C . ARG A 1 74 ? 12.574 -8.162 -15.364 1.00 84.81 74 ARG A C 1
ATOM 598 O O . ARG A 1 74 ? 12.720 -7.573 -14.290 1.00 84.81 74 ARG A O 1
ATOM 605 N N . GLN A 1 75 ? 13.501 -8.924 -15.924 1.00 84.06 75 GLN A N 1
ATOM 606 C CA . GLN A 1 75 ? 14.851 -9.000 -15.397 1.00 84.06 75 GLN A CA 1
ATOM 607 C C . GLN A 1 75 ? 15.551 -7.645 -15.554 1.00 84.06 75 GLN A C 1
ATOM 609 O O . GLN A 1 75 ? 15.329 -6.907 -16.515 1.00 84.06 75 GLN A O 1
ATOM 614 N N . PHE A 1 76 ? 16.334 -7.279 -14.551 1.00 79.12 76 PHE A N 1
ATOM 615 C CA . PHE A 1 76 ? 17.073 -6.036 -14.509 1.00 79.12 76 PHE A CA 1
ATOM 616 C C . PHE A 1 76 ? 18.405 -6.214 -15.240 1.00 79.12 76 PHE A C 1
ATOM 618 O O . PHE A 1 76 ? 19.277 -6.954 -14.786 1.00 79.12 76 PHE A O 1
ATOM 625 N N . GLU A 1 77 ? 18.549 -5.506 -16.357 1.00 75.31 77 GLU A N 1
ATOM 626 C CA . GLU A 1 77 ? 19.705 -5.552 -17.262 1.00 75.31 77 GLU A CA 1
ATOM 627 C C . GLU A 1 77 ? 20.572 -4.289 -17.122 1.00 75.31 77 GLU A C 1
ATOM 629 O O . GLU A 1 77 ? 20.861 -3.598 -18.094 1.00 75.31 77 GLU A O 1
ATOM 634 N N . GLY A 1 78 ? 20.928 -3.931 -15.887 1.00 76.88 78 GLY A N 1
ATOM 635 C CA . GLY A 1 78 ? 21.825 -2.809 -15.595 1.00 76.88 78 GLY A CA 1
ATOM 636 C C . GLY A 1 78 ? 23.156 -3.264 -15.004 1.00 76.88 78 GLY A C 1
ATOM 637 O O . GLY A 1 78 ? 23.285 -4.397 -14.523 1.00 76.88 78 GLY A O 1
ATOM 638 N N . ASP A 1 79 ? 24.131 -2.359 -15.018 1.00 82.56 79 ASP A N 1
ATOM 639 C CA . ASP A 1 79 ? 25.420 -2.558 -14.358 1.00 82.56 79 ASP A CA 1
ATOM 640 C C . ASP A 1 79 ? 25.286 -2.610 -12.818 1.00 82.56 79 ASP A C 1
ATOM 642 O O . ASP A 1 79 ? 24.194 -2.540 -12.245 1.00 82.56 79 ASP A O 1
ATOM 646 N N . LEU A 1 80 ? 26.408 -2.784 -12.116 1.00 81.81 80 LEU A N 1
ATOM 647 C CA . LEU A 1 80 ? 26.422 -2.878 -10.653 1.00 81.81 80 LEU A CA 1
ATOM 648 C C . LEU A 1 80 ? 25.858 -1.618 -9.976 1.00 81.81 80 LEU A C 1
ATOM 650 O O . LEU A 1 80 ? 25.162 -1.723 -8.965 1.00 81.81 80 LEU A O 1
ATOM 654 N N . LEU A 1 81 ? 26.151 -0.439 -10.526 1.00 80.50 81 LEU A N 1
ATOM 655 C CA . LEU A 1 81 ? 25.723 0.840 -9.968 1.00 80.50 81 LEU A CA 1
ATOM 656 C C . LEU A 1 81 ? 24.219 1.039 -10.174 1.00 80.50 81 LEU A C 1
ATOM 658 O O . LEU A 1 81 ? 23.508 1.443 -9.253 1.00 80.50 81 LEU A O 1
ATOM 662 N N . ASP A 1 82 ? 23.727 0.682 -11.357 1.00 77.44 82 ASP A N 1
ATOM 663 C CA . ASP A 1 82 ? 22.313 0.617 -11.690 1.00 77.44 82 ASP A CA 1
ATOM 664 C C . ASP A 1 82 ? 21.586 -0.350 -10.733 1.00 77.44 82 ASP A C 1
ATOM 666 O O . ASP A 1 82 ? 20.560 0.015 -10.159 1.00 77.44 82 ASP A O 1
ATOM 670 N N . LYS A 1 83 ? 22.136 -1.539 -10.456 1.00 77.38 83 LYS A N 1
ATOM 671 C CA . LYS A 1 83 ? 21.552 -2.488 -9.487 1.00 77.38 83 LYS A CA 1
ATOM 672 C C . LYS A 1 83 ? 21.509 -1.930 -8.067 1.00 77.38 83 LYS A C 1
ATOM 674 O O . LYS A 1 83 ? 20.478 -2.053 -7.413 1.00 77.38 83 LYS A O 1
ATOM 679 N N . LEU A 1 84 ? 22.587 -1.295 -7.603 1.00 76.94 84 LEU A N 1
ATOM 680 C CA . LEU A 1 84 ? 22.668 -0.717 -6.255 1.00 76.94 84 LEU A CA 1
ATOM 681 C C . LEU A 1 84 ? 21.621 0.382 -6.030 1.00 76.94 84 LEU A C 1
ATOM 683 O O . LEU A 1 84 ? 21.120 0.551 -4.922 1.00 76.94 84 LEU A O 1
ATOM 687 N N . CYS A 1 85 ? 21.287 1.137 -7.076 1.00 70.94 85 CYS A N 1
ATOM 688 C CA . CYS A 1 85 ? 20.294 2.200 -6.969 1.00 70.94 85 CYS A CA 1
ATOM 689 C C . CYS A 1 85 ? 18.858 1.672 -7.028 1.00 70.94 85 CYS A C 1
ATOM 691 O O . CYS A 1 85 ? 17.966 2.281 -6.439 1.00 70.94 85 CYS A O 1
ATOM 693 N N . MET A 1 86 ? 18.629 0.616 -7.813 1.00 71.31 86 MET A N 1
ATOM 694 C CA . MET A 1 86 ? 17.294 0.202 -8.260 1.00 71.31 86 MET A CA 1
ATOM 695 C C . MET A 1 86 ? 16.728 -0.989 -7.493 1.00 71.31 86 MET A C 1
ATOM 697 O O . MET A 1 86 ? 15.514 -1.183 -7.485 1.00 71.31 86 MET A O 1
ATOM 701 N N . LEU A 1 87 ? 17.593 -1.804 -6.894 1.00 72.69 87 LEU A N 1
ATOM 702 C CA . LEU A 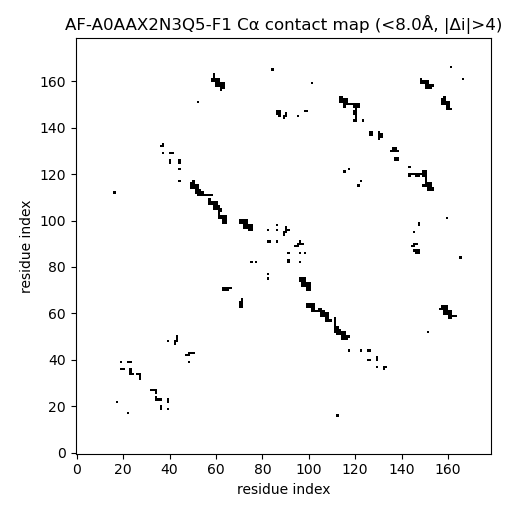1 87 ? 17.197 -2.961 -6.106 1.00 72.69 87 LEU A CA 1
ATOM 703 C C . LEU A 1 87 ? 17.223 -2.607 -4.623 1.00 72.69 87 LEU A C 1
ATOM 705 O O . LEU A 1 87 ? 18.034 -1.806 -4.157 1.00 72.69 87 LEU A O 1
ATOM 709 N N . ASP A 1 88 ? 16.333 -3.232 -3.865 1.00 72.50 88 ASP A N 1
ATOM 710 C CA . ASP A 1 88 ? 16.460 -3.241 -2.419 1.00 72.50 88 ASP A CA 1
ATOM 711 C C . ASP A 1 88 ? 17.632 -4.129 -1.981 1.00 72.50 88 ASP A C 1
ATOM 713 O O . ASP A 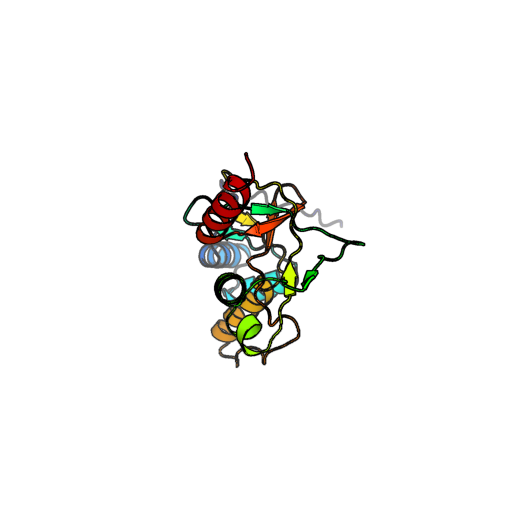1 88 ? 18.243 -4.849 -2.774 1.00 72.50 88 ASP A O 1
ATOM 717 N N . ARG A 1 89 ? 17.969 -4.065 -0.688 1.00 73.81 89 ARG A N 1
ATOM 718 C CA . ARG A 1 89 ? 19.098 -4.810 -0.117 1.00 73.81 89 ARG A CA 1
ATOM 719 C C . ARG A 1 89 ? 19.028 -6.298 -0.467 1.00 73.81 89 ARG A C 1
ATOM 721 O O . ARG A 1 89 ? 20.029 -6.873 -0.881 1.00 73.81 89 ARG A O 1
ATOM 728 N N . ASP A 1 90 ? 17.852 -6.896 -0.315 1.00 72.06 90 ASP A N 1
ATOM 729 C CA . ASP A 1 90 ? 17.651 -8.323 -0.544 1.00 72.06 90 ASP A CA 1
ATOM 730 C C . ASP A 1 90 ? 17.664 -8.655 -2.044 1.00 72.06 90 ASP A C 1
ATOM 732 O O . ASP A 1 90 ? 18.272 -9.646 -2.446 1.00 72.06 90 ASP A O 1
ATOM 736 N N . GLY A 1 91 ? 17.073 -7.808 -2.891 1.00 71.19 91 GLY A N 1
ATOM 737 C CA . GLY A 1 91 ? 17.134 -7.931 -4.344 1.00 71.19 91 GLY A CA 1
ATOM 738 C C . GLY A 1 91 ? 18.559 -7.870 -4.882 1.00 71.19 91 GLY A C 1
ATOM 739 O O . GLY A 1 91 ? 18.926 -8.666 -5.747 1.00 71.19 91 GLY A O 1
ATOM 740 N N . PHE A 1 92 ? 19.381 -6.988 -4.312 1.00 74.12 92 PHE A N 1
ATOM 741 C CA . PHE A 1 92 ? 20.794 -6.860 -4.647 1.00 74.12 92 PHE A CA 1
ATOM 742 C C . PHE A 1 92 ? 21.622 -8.056 -4.150 1.00 74.12 92 PHE A C 1
ATOM 744 O O . PHE A 1 92 ? 22.345 -8.664 -4.936 1.00 74.12 92 PHE A O 1
ATOM 751 N N . ILE A 1 93 ? 21.506 -8.420 -2.866 1.00 74.25 93 ILE A N 1
ATOM 752 C CA . ILE A 1 93 ? 22.331 -9.470 -2.237 1.00 74.25 93 ILE A CA 1
ATOM 753 C C . ILE A 1 93 ? 21.969 -10.865 -2.756 1.00 74.25 93 ILE A C 1
ATOM 755 O O . ILE A 1 93 ? 22.856 -11.667 -3.034 1.00 74.25 93 ILE A O 1
ATOM 759 N N . TYR A 1 94 ? 20.677 -11.167 -2.889 1.00 71.56 94 TYR A N 1
ATOM 760 C CA . TYR A 1 94 ? 20.200 -12.507 -3.245 1.00 71.56 94 TYR A CA 1
ATOM 761 C C . TYR A 1 94 ? 19.922 -12.671 -4.744 1.00 71.56 94 TYR A C 1
ATOM 763 O O . TYR A 1 94 ? 19.337 -13.672 -5.156 1.00 71.56 94 TYR A O 1
ATOM 771 N N . GLY A 1 95 ? 20.314 -11.696 -5.571 1.00 66.81 95 GLY A N 1
ATOM 772 C CA . GLY A 1 95 ? 20.211 -11.783 -7.028 1.00 66.81 95 GLY A CA 1
ATOM 773 C C . GLY A 1 95 ? 18.779 -11.799 -7.568 1.00 66.81 95 GLY A C 1
ATOM 774 O O . GLY A 1 95 ? 18.570 -12.193 -8.720 1.00 66.81 95 GLY A O 1
ATOM 775 N N . GLN A 1 96 ? 17.791 -11.349 -6.784 1.00 70.06 96 GLN A N 1
ATOM 776 C CA . GLN A 1 96 ? 16.421 -11.139 -7.260 1.00 70.06 96 GLN A CA 1
ATOM 777 C C . GLN A 1 96 ? 16.376 -9.849 -8.088 1.00 70.06 96 GLN A C 1
ATOM 779 O O . GLN A 1 96 ? 15.845 -8.819 -7.684 1.00 70.06 96 GLN A O 1
ATOM 784 N N . ASN A 1 97 ? 16.975 -9.923 -9.276 1.00 74.94 97 ASN A N 1
ATOM 785 C CA . ASN A 1 97 ? 17.115 -8.841 -10.245 1.00 74.94 97 ASN A CA 1
ATOM 786 C C . ASN A 1 97 ? 15.799 -8.609 -11.007 1.00 74.94 97 ASN A C 1
ATOM 788 O O . ASN A 1 97 ? 15.807 -8.572 -12.231 1.00 74.94 97 ASN A O 1
ATOM 792 N N . LEU A 1 98 ? 14.655 -8.528 -10.327 1.00 77.81 98 LEU A N 1
ATOM 793 C CA . LEU A 1 98 ? 13.368 -8.251 -10.967 1.00 77.81 98 LEU A CA 1
ATOM 794 C C . LEU A 1 98 ? 12.968 -6.797 -10.740 1.00 77.81 98 LEU A C 1
ATOM 796 O O . LEU A 1 98 ? 13.092 -6.261 -9.641 1.00 77.81 98 LEU A O 1
ATOM 800 N N . ARG A 1 99 ? 12.443 -6.164 -11.787 1.00 79.19 99 ARG A N 1
ATOM 801 C CA . ARG A 1 99 ? 11.932 -4.795 -11.746 1.00 79.19 99 ARG A CA 1
ATOM 802 C C . ARG A 1 99 ? 10.520 -4.740 -12.313 1.00 79.19 99 ARG A C 1
ATOM 804 O O . ARG A 1 99 ? 10.225 -5.405 -13.308 1.00 79.19 99 ARG A O 1
ATOM 811 N N . LEU A 1 100 ? 9.673 -3.906 -11.707 1.00 84.00 100 LEU A N 1
ATOM 812 C CA . LEU A 1 100 ? 8.369 -3.557 -12.268 1.00 84.00 100 LEU A CA 1
ATOM 813 C C . LEU A 1 100 ? 8.535 -2.976 -13.672 1.00 84.00 100 LEU A C 1
ATOM 815 O O . LEU A 1 100 ? 9.293 -2.025 -13.888 1.00 84.00 100 LEU A O 1
ATOM 819 N N . CYS A 1 101 ? 7.801 -3.533 -14.628 1.00 85.94 101 CYS A N 1
ATOM 820 C CA . CYS A 1 101 ? 7.650 -2.905 -15.927 1.00 85.94 101 CYS A CA 1
ATOM 821 C C . CYS A 1 101 ? 6.741 -1.692 -15.762 1.00 85.94 101 CYS A C 1
ATOM 823 O O . CYS A 1 101 ? 5.584 -1.825 -15.369 1.00 85.94 101 CYS A O 1
ATOM 825 N N . THR A 1 102 ? 7.262 -0.514 -16.079 1.00 86.50 102 THR A N 1
ATOM 826 C CA . THR A 1 102 ? 6.486 0.723 -16.088 1.00 86.50 102 THR A CA 1
ATOM 827 C C . THR A 1 102 ? 6.399 1.281 -17.499 1.00 86.50 102 THR A C 1
ATOM 829 O O . THR A 1 102 ? 7.280 1.049 -18.328 1.00 86.50 102 THR A O 1
ATOM 832 N N . GLU A 1 103 ? 5.351 2.037 -17.784 1.00 86.44 103 GLU A N 1
ATOM 833 C CA . GLU A 1 103 ? 5.283 2.852 -18.992 1.00 86.44 103 GLU A CA 1
ATOM 834 C C . GLU A 1 103 ? 6.316 3.991 -18.946 1.00 86.44 103 GLU A C 1
ATOM 836 O O . GLU A 1 103 ? 6.855 4.338 -17.889 1.00 86.44 103 GLU A O 1
ATOM 841 N N . ALA A 1 104 ? 6.627 4.559 -20.114 1.00 78.25 104 ALA A N 1
ATOM 842 C CA . ALA A 1 104 ? 7.582 5.662 -20.226 1.00 78.25 104 ALA A CA 1
ATOM 843 C C . ALA A 1 104 ? 7.025 6.979 -19.659 1.00 78.25 104 ALA A C 1
ATOM 845 O O . ALA A 1 104 ? 7.783 7.819 -19.175 1.00 78.25 104 ALA A O 1
ATOM 846 N N . ARG A 1 105 ? 5.700 7.153 -19.713 1.00 79.75 105 ARG A N 1
ATOM 847 C CA . ARG A 1 105 ? 5.022 8.359 -19.239 1.00 79.75 105 ARG A CA 1
ATOM 848 C C . ARG A 1 105 ? 4.974 8.374 -17.714 1.00 79.75 105 ARG A C 1
ATOM 850 O O . ARG A 1 105 ? 4.695 7.358 -17.076 1.00 79.75 105 ARG A O 1
ATOM 857 N N . TYR A 1 106 ? 5.244 9.543 -17.150 1.00 85.69 106 TYR A N 1
ATOM 858 C CA . TYR A 1 106 ? 5.120 9.813 -15.726 1.00 85.69 106 TYR A CA 1
ATOM 859 C C . TYR A 1 106 ? 3.976 10.792 -15.472 1.00 85.69 106 TYR A C 1
ATOM 861 O O . TYR A 1 106 ? 3.615 11.584 -16.342 1.00 85.69 106 TYR A O 1
ATOM 869 N N . VAL A 1 107 ? 3.423 10.730 -14.267 1.00 88.25 107 VAL A N 1
ATOM 870 C CA . VAL A 1 107 ? 2.380 11.632 -13.780 1.00 88.25 107 VAL A CA 1
ATOM 871 C C . VAL A 1 107 ? 2.847 12.227 -12.458 1.00 88.25 107 VAL A C 1
ATOM 873 O O . VAL A 1 107 ? 3.437 11.530 -11.635 1.00 88.25 107 VAL A O 1
ATOM 876 N N . CYS A 1 108 ? 2.580 13.513 -12.255 1.00 88.81 108 CYS A N 1
ATOM 877 C CA . CYS A 1 108 ? 2.847 14.210 -11.001 1.00 88.81 108 CYS A CA 1
ATOM 878 C C . CYS A 1 108 ? 1.496 14.596 -10.383 1.00 88.81 108 CYS A C 1
ATOM 880 O O . CYS A 1 108 ? 0.963 15.650 -10.738 1.00 88.81 108 CYS A O 1
ATOM 882 N N . PRO A 1 109 ? 0.884 13.736 -9.548 1.00 87.19 109 PRO A N 1
ATOM 883 C CA . PRO A 1 109 ? -0.378 14.067 -8.900 1.00 87.19 109 PRO A CA 1
ATOM 884 C C . PRO A 1 109 ? -0.216 15.300 -8.007 1.00 87.19 109 PRO A C 1
ATOM 886 O O . PRO A 1 109 ? 0.795 15.472 -7.326 1.00 87.19 109 PRO A O 1
ATOM 889 N N . VAL A 1 110 ? -1.243 16.150 -8.001 1.00 86.69 110 VAL A N 1
ATOM 890 C CA . VAL A 1 110 ? -1.341 17.279 -7.061 1.00 86.69 110 VAL A CA 1
ATOM 891 C C . VAL A 1 110 ? -1.733 16.766 -5.672 1.00 86.69 110 VAL A C 1
ATOM 893 O O . VAL A 1 110 ? -1.373 17.353 -4.654 1.00 86.69 110 VAL A O 1
ATOM 896 N N . GLN A 1 111 ? -2.458 15.646 -5.625 1.00 86.56 111 GLN A N 1
ATOM 897 C CA . GLN A 1 111 ? -2.858 14.975 -4.399 1.00 86.56 111 GLN A CA 1
ATOM 898 C C . GLN A 1 111 ? -1.643 14.351 -3.706 1.00 86.56 111 GLN A C 1
ATOM 900 O O . GLN A 1 111 ? -0.877 13.602 -4.309 1.00 86.56 111 GLN A O 1
ATOM 905 N N . GLN A 1 112 ? -1.513 14.626 -2.410 1.00 87.62 112 GLN A N 1
ATOM 906 C CA . GLN A 1 112 ? -0.480 14.047 -1.548 1.00 87.62 112 GLN A CA 1
ATOM 907 C C . GLN A 1 112 ? -0.946 12.788 -0.816 1.00 87.62 112 GLN A C 1
ATOM 909 O O . GLN A 1 112 ? -0.124 12.082 -0.246 1.00 87.62 112 GLN A O 1
ATOM 914 N N . ILE A 1 113 ? -2.248 12.504 -0.814 1.00 90.56 113 ILE A N 1
ATOM 915 C CA . ILE A 1 113 ? -2.820 11.284 -0.246 1.00 90.56 113 ILE A CA 1
ATOM 916 C C . ILE A 1 113 ? -3.359 10.460 -1.407 1.00 90.56 113 ILE A C 1
ATOM 918 O O . ILE A 1 113 ? -4.191 10.951 -2.172 1.00 90.56 113 ILE A O 1
ATOM 922 N N . ILE A 1 114 ? -2.830 9.249 -1.574 1.00 91.88 114 ILE A N 1
ATOM 923 C CA . ILE A 1 114 ? -3.170 8.370 -2.695 1.00 91.88 114 ILE A CA 1
ATOM 924 C C . ILE A 1 114 ? -3.393 6.956 -2.174 1.00 91.88 114 ILE A C 1
ATOM 926 O O . ILE A 1 114 ? -2.558 6.423 -1.436 1.00 91.88 114 ILE A O 1
ATOM 930 N N . ASP A 1 115 ? -4.494 6.342 -2.601 1.00 93.06 115 ASP A N 1
ATOM 931 C CA . ASP A 1 115 ? -4.867 5.000 -2.175 1.00 93.06 115 ASP A CA 1
ATOM 932 C C . ASP A 1 115 ? -3.816 3.973 -2.535 1.00 93.06 115 ASP A C 1
ATOM 934 O O . ASP A 1 115 ? -3.195 4.022 -3.596 1.00 93.06 115 ASP A O 1
ATOM 938 N N . THR A 1 116 ? -3.648 2.992 -1.660 1.00 92.88 116 THR A N 1
ATOM 939 C CA . THR A 1 116 ? -2.812 1.839 -1.930 1.00 92.88 116 THR A CA 1
ATOM 940 C C . THR A 1 116 ? -3.652 0.564 -1.951 1.00 92.88 116 THR A C 1
ATOM 942 O O . THR A 1 116 ? -4.391 0.278 -1.009 1.00 92.88 116 THR A O 1
ATOM 945 N N . PRO A 1 117 ? -3.567 -0.239 -3.026 1.00 91.62 117 PRO A N 1
ATOM 946 C CA . PRO A 1 117 ? -4.362 -1.455 -3.152 1.00 91.62 117 PRO A CA 1
ATOM 947 C C . PRO A 1 117 ? -3.824 -2.625 -2.310 1.00 91.62 117 PRO A C 1
ATOM 949 O O . PRO A 1 117 ? -4.424 -3.695 -2.326 1.00 91.62 117 PRO A O 1
ATOM 952 N N . LEU A 1 118 ? -2.696 -2.455 -1.610 1.00 91.06 118 LEU A N 1
ATOM 953 C CA . LEU A 1 118 ? -2.055 -3.489 -0.793 1.00 91.06 118 LEU A CA 1
ATOM 954 C C . LEU A 1 118 ? -1.754 -4.798 -1.560 1.00 91.06 118 LEU A C 1
ATOM 956 O O . LEU A 1 118 ? -1.973 -5.906 -1.065 1.00 91.06 118 LEU A O 1
ATOM 960 N N . ILE A 1 119 ? -1.213 -4.694 -2.778 1.00 87.31 119 ILE A N 1
ATOM 961 C CA . ILE A 1 119 ? -0.916 -5.850 -3.653 1.00 87.31 119 ILE A CA 1
ATOM 962 C C . ILE A 1 119 ? 0.582 -6.136 -3.810 1.00 87.31 119 ILE A C 1
ATOM 964 O O . ILE A 1 119 ? 0.951 -7.198 -4.312 1.00 87.31 119 ILE A O 1
ATOM 968 N N . GLY A 1 120 ? 1.439 -5.223 -3.361 1.00 83.44 120 GLY A N 1
ATOM 969 C CA . GLY A 1 120 ? 2.893 -5.303 -3.423 1.00 83.44 120 GLY A CA 1
ATOM 970 C C . GLY A 1 120 ? 3.558 -5.384 -2.050 1.00 83.44 120 GLY A C 1
ATOM 971 O O . GLY A 1 120 ? 3.108 -6.108 -1.153 1.00 83.44 120 GLY A O 1
ATOM 972 N N . TYR A 1 121 ? 4.667 -4.656 -1.908 1.00 81.81 121 TYR A N 1
ATOM 973 C CA . TYR A 1 121 ? 5.486 -4.617 -0.695 1.00 81.81 121 TYR A CA 1
ATOM 974 C C . TYR A 1 121 ? 4.786 -3.886 0.456 1.00 81.81 121 TYR A C 1
ATOM 976 O O . TYR A 1 121 ? 4.955 -4.245 1.621 1.00 81.81 121 TYR A O 1
ATOM 984 N N . GLU A 1 122 ? 3.927 -2.919 0.141 1.00 86.50 122 GLU A N 1
ATOM 985 C CA . GLU A 1 122 ? 3.092 -2.212 1.109 1.00 86.50 122 GLU A CA 1
ATOM 986 C C . GLU A 1 122 ? 2.247 -3.169 1.974 1.00 86.50 122 GLU A C 1
ATOM 988 O O . GLU A 1 122 ? 2.092 -2.946 3.170 1.00 86.50 122 GLU A O 1
ATOM 993 N N . TYR A 1 123 ? 1.791 -4.296 1.416 1.00 89.38 123 TYR A N 1
ATOM 994 C CA . TYR A 1 123 ? 1.028 -5.309 2.142 1.00 89.38 123 TYR A CA 1
ATOM 995 C C . TYR A 1 123 ? 1.882 -5.931 3.248 1.00 89.38 123 TYR A C 1
ATOM 997 O O . TYR A 1 123 ? 1.452 -6.058 4.392 1.00 89.38 123 TYR A O 1
ATOM 1005 N N . VAL A 1 124 ? 3.137 -6.254 2.921 1.00 85.81 124 VAL A N 1
ATOM 1006 C CA . VAL A 1 124 ? 4.114 -6.799 3.871 1.00 85.81 124 VAL A CA 1
ATOM 1007 C C . VAL A 1 124 ? 4.455 -5.765 4.946 1.00 85.81 124 VAL A C 1
ATOM 1009 O O . VAL A 1 124 ? 4.618 -6.128 6.112 1.00 85.81 124 VAL A O 1
ATOM 1012 N N . LEU A 1 125 ? 4.529 -4.477 4.592 1.00 87.88 125 LEU A N 1
ATOM 1013 C CA . LEU A 1 125 ? 4.727 -3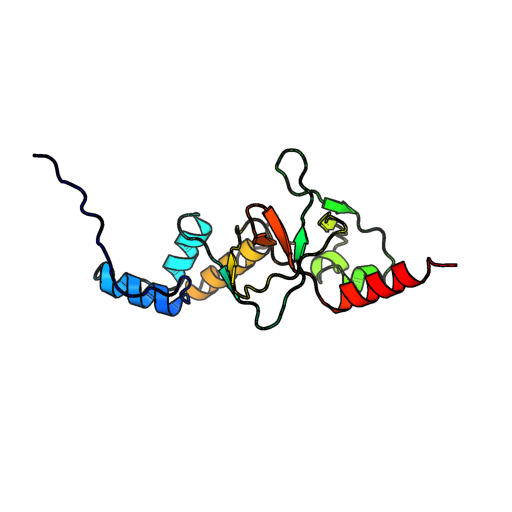.400 5.566 1.00 87.88 125 LEU A CA 1
ATOM 1014 C C . LEU A 1 125 ? 3.574 -3.336 6.573 1.00 87.88 125 LEU A C 1
ATOM 1016 O O . LEU A 1 125 ? 3.834 -3.325 7.776 1.00 87.88 125 LEU A O 1
ATOM 1020 N N . ILE A 1 126 ? 2.322 -3.375 6.107 1.00 91.88 126 ILE A N 1
ATOM 1021 C CA . ILE A 1 126 ? 1.150 -3.377 6.992 1.00 91.88 126 ILE A CA 1
ATOM 1022 C C . ILE A 1 126 ? 1.111 -4.640 7.862 1.00 91.88 126 ILE A C 1
ATOM 1024 O O . ILE A 1 126 ? 0.859 -4.539 9.060 1.00 91.88 126 ILE A O 1
ATOM 1028 N N . GLN A 1 127 ? 1.450 -5.817 7.324 1.00 91.12 127 GLN A N 1
ATOM 1029 C CA . GLN A 1 127 ? 1.565 -7.039 8.131 1.00 91.12 127 GLN A CA 1
ATOM 1030 C C . GLN A 1 127 ? 2.626 -6.924 9.234 1.00 91.12 127 GLN A C 1
ATOM 1032 O O . GLN A 1 127 ? 2.405 -7.379 10.356 1.00 91.12 127 GLN A O 1
ATOM 1037 N N . ARG A 1 128 ? 3.780 -6.312 8.941 1.00 89.44 128 ARG A N 1
ATOM 1038 C CA . ARG A 1 128 ? 4.841 -6.080 9.936 1.00 89.44 128 ARG A CA 1
ATOM 1039 C C . ARG A 1 128 ? 4.405 -5.085 11.008 1.00 89.44 128 ARG A C 1
ATOM 1041 O O . ARG A 1 128 ? 4.709 -5.308 12.177 1.00 89.44 128 ARG A O 1
ATOM 1048 N N . ILE A 1 129 ? 3.702 -4.016 10.628 1.00 92.50 129 ILE A N 1
ATOM 1049 C CA . ILE A 1 129 ? 3.120 -3.064 11.585 1.00 92.50 129 ILE A CA 1
ATOM 1050 C C . ILE A 1 129 ? 2.119 -3.792 12.487 1.00 92.50 129 ILE A C 1
ATOM 1052 O O . ILE A 1 129 ? 2.258 -3.746 13.70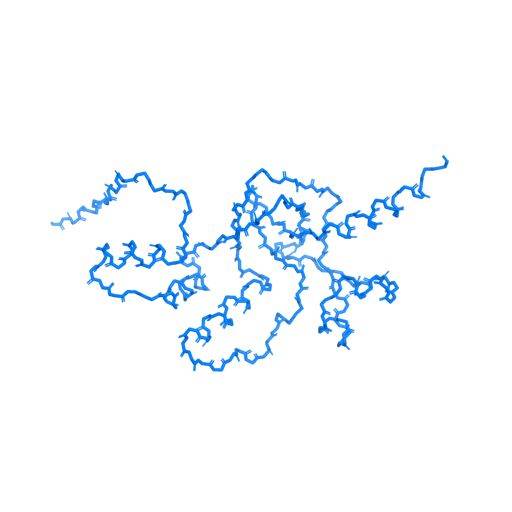5 1.00 92.50 129 ILE A O 1
ATOM 1056 N N . LEU A 1 130 ? 1.190 -4.553 11.904 1.00 93.94 130 LEU A N 1
ATOM 1057 C CA . LEU A 1 130 ? 0.210 -5.334 12.656 1.00 93.94 130 LEU A CA 1
ATOM 1058 C C . LEU A 1 130 ? 0.871 -6.322 13.629 1.00 93.94 130 LEU A C 1
ATOM 1060 O O . LEU A 1 130 ? 0.452 -6.422 14.779 1.00 93.94 130 LEU A O 1
ATOM 1064 N N . ALA A 1 131 ? 1.914 -7.037 13.201 1.00 92.56 131 ALA A N 1
ATOM 1065 C CA . ALA A 1 131 ? 2.632 -7.962 14.074 1.00 92.56 131 ALA A CA 1
ATOM 1066 C C . ALA A 1 131 ? 3.240 -7.248 15.293 1.00 92.56 131 ALA A C 1
ATOM 1068 O O . ALA A 1 131 ? 3.150 -7.761 16.405 1.00 92.56 131 ALA A O 1
ATOM 1069 N N . ARG A 1 132 ? 3.796 -6.042 15.108 1.00 92.62 132 ARG A N 1
ATOM 1070 C CA . ARG A 1 132 ? 4.336 -5.226 16.209 1.00 92.62 132 ARG A CA 1
ATOM 1071 C C . ARG A 1 132 ? 3.244 -4.772 17.173 1.00 92.62 132 ARG A C 1
ATOM 1073 O O . ARG A 1 132 ? 3.416 -4.940 18.376 1.00 92.62 132 ARG A O 1
ATOM 1080 N N . GLU A 1 133 ? 2.125 -4.270 16.650 1.00 92.00 133 GLU A N 1
ATOM 1081 C CA . GLU A 1 133 ? 0.960 -3.870 17.455 1.00 92.00 133 GLU A CA 1
ATOM 1082 C C . GLU A 1 133 ? 0.440 -5.033 18.318 1.00 92.00 133 GLU A C 1
ATOM 1084 O O . GLU A 1 133 ? 0.115 -4.858 19.490 1.00 92.00 133 GLU A O 1
ATOM 1089 N N . LEU A 1 134 ? 0.424 -6.248 17.760 1.00 93.06 134 LEU A N 1
ATOM 1090 C CA . LEU A 1 134 ? -0.031 -7.462 18.445 1.00 93.06 134 LEU A CA 1
ATOM 1091 C C . LEU A 1 134 ? 1.047 -8.148 19.295 1.00 93.06 134 LEU A C 1
ATOM 1093 O O . LEU A 1 134 ? 0.763 -9.174 19.912 1.00 93.06 134 LEU A O 1
ATOM 1097 N N . LYS A 1 135 ? 2.274 -7.613 19.335 1.00 94.00 135 LYS A N 1
ATOM 1098 C CA . LYS A 1 135 ? 3.437 -8.235 19.996 1.00 94.00 135 LYS A CA 1
ATOM 1099 C C . LYS A 1 135 ? 3.725 -9.658 19.493 1.00 94.00 135 LYS A C 1
ATOM 1101 O O . LYS A 1 135 ? 4.189 -10.517 20.241 1.00 94.00 135 LYS A O 1
ATOM 1106 N N . PHE A 1 136 ? 3.453 -9.907 18.217 1.00 90.31 136 PHE A N 1
ATOM 1107 C CA . PHE A 1 136 ? 3.783 -11.147 17.527 1.00 90.31 136 PHE A CA 1
ATOM 1108 C C . PHE A 1 136 ? 5.165 -11.058 16.876 1.00 90.31 136 PHE A C 1
ATOM 1110 O O . PHE A 1 136 ? 5.634 -9.961 16.550 1.00 90.31 136 PHE A O 1
ATOM 1117 N N . PRO A 1 137 ? 5.830 -12.204 16.638 1.00 85.75 137 PRO A N 1
ATOM 1118 C CA . PRO A 1 137 ? 6.998 -12.215 15.775 1.00 85.75 137 PRO A CA 1
ATOM 1119 C C . PRO A 1 137 ? 6.621 -11.629 14.412 1.00 85.75 137 PRO A C 1
ATOM 1121 O O . PRO A 1 137 ? 5.542 -11.895 13.876 1.00 85.75 137 PRO A O 1
ATOM 1124 N N . SER A 1 138 ? 7.513 -10.812 13.848 1.00 77.94 138 SER A N 1
ATOM 1125 C CA . SER A 1 138 ? 7.311 -10.314 12.488 1.00 77.94 138 SER A CA 1
ATOM 1126 C C . SER A 1 138 ? 7.162 -11.502 11.533 1.00 77.94 138 SER A C 1
ATOM 1128 O O . SER A 1 138 ? 7.883 -12.489 11.701 1.00 77.94 138 SER A O 1
ATOM 1130 N N . PRO A 1 139 ? 6.248 -11.430 10.549 1.00 72.69 139 PRO A N 1
ATOM 1131 C CA . PRO A 1 139 ? 5.990 -12.544 9.648 1.00 72.69 139 PRO A CA 1
ATOM 1132 C C . PRO A 1 139 ? 7.299 -13.050 9.037 1.00 72.69 139 PRO A C 1
ATOM 1134 O O . PRO A 1 139 ? 8.075 -12.273 8.470 1.00 72.69 139 PRO A O 1
ATOM 1137 N N . ILE A 1 140 ? 7.540 -14.356 9.197 1.00 63.75 140 ILE A N 1
ATOM 1138 C CA . ILE A 1 140 ? 8.699 -15.039 8.626 1.00 63.75 140 ILE A CA 1
ATOM 1139 C C . ILE A 1 140 ? 8.609 -14.874 7.109 1.00 63.75 140 ILE A C 1
ATOM 1141 O O . ILE A 1 140 ? 7.565 -15.074 6.492 1.00 63.75 140 ILE A O 1
ATOM 1145 N N . VAL A 1 141 ? 9.713 -14.416 6.539 1.00 57.97 141 VAL A N 1
ATOM 1146 C CA . VAL A 1 141 ? 9.839 -13.886 5.184 1.00 57.97 141 VAL A CA 1
ATOM 1147 C C . VAL A 1 141 ? 9.170 -14.788 4.121 1.00 57.97 141 VAL A C 1
ATOM 1149 O O . VAL A 1 141 ? 9.672 -15.870 3.831 1.00 57.97 141 VAL A O 1
ATOM 1152 N N . GLY A 1 142 ? 8.068 -14.328 3.509 1.00 56.69 142 GLY A N 1
ATOM 1153 C CA . GLY A 1 142 ? 7.300 -15.043 2.467 1.00 56.69 142 GLY A CA 1
ATOM 1154 C C . GLY A 1 142 ? 7.474 -14.490 1.039 1.00 56.69 142 GLY A C 1
ATOM 1155 O O . GLY A 1 142 ? 8.344 -13.662 0.794 1.00 56.69 142 GLY A O 1
ATOM 1156 N N . ALA A 1 143 ? 6.627 -14.926 0.093 1.00 50.97 143 ALA A N 1
ATOM 1157 C CA . ALA A 1 143 ? 6.749 -14.757 -1.373 1.00 50.97 143 ALA A CA 1
ATOM 1158 C C . ALA A 1 143 ? 6.905 -13.319 -1.931 1.00 50.97 143 ALA A C 1
ATOM 1160 O O . ALA A 1 143 ? 7.231 -13.159 -3.103 1.00 50.97 143 ALA A O 1
ATOM 1161 N N . ARG A 1 144 ? 6.691 -12.271 -1.125 1.00 57.69 144 ARG A N 1
ATOM 1162 C CA . ARG A 1 144 ? 6.810 -10.854 -1.523 1.00 57.69 144 ARG A CA 1
ATOM 1163 C C . ARG A 1 144 ? 8.015 -10.194 -0.841 1.00 57.69 144 ARG A C 1
ATOM 1165 O O . ARG A 1 144 ? 7.859 -9.238 -0.087 1.00 57.69 144 ARG A O 1
ATOM 1172 N N . LYS A 1 145 ? 9.209 -10.769 -1.035 1.00 60.66 145 LYS A N 1
ATOM 1173 C CA . LYS A 1 145 ? 10.460 -10.272 -0.423 1.00 60.66 145 LYS A CA 1
ATOM 1174 C C . LYS A 1 145 ? 10.940 -8.975 -1.055 1.00 60.66 145 LYS A C 1
ATOM 1176 O O . LYS A 1 145 ? 11.484 -8.126 -0.366 1.00 60.66 145 LYS A O 1
ATOM 1181 N N . THR A 1 146 ? 10.741 -8.864 -2.357 1.00 63.22 146 THR A N 1
ATOM 1182 C CA . THR A 1 146 ? 11.386 -7.860 -3.184 1.00 63.22 146 THR A CA 1
ATOM 1183 C C . THR A 1 146 ? 10.583 -6.562 -3.129 1.00 63.22 146 THR A C 1
ATOM 1185 O O . THR A 1 146 ? 9.423 -6.497 -3.546 1.00 63.22 146 THR A O 1
ATOM 1188 N N . ASN A 1 147 ? 11.185 -5.521 -2.562 1.00 68.06 147 ASN A N 1
ATOM 1189 C CA . ASN A 1 147 ? 10.617 -4.184 -2.544 1.00 68.06 147 ASN A CA 1
ATOM 1190 C C . ASN A 1 147 ? 10.789 -3.547 -3.924 1.00 68.06 147 ASN A C 1
ATOM 1192 O O . ASN A 1 147 ? 11.866 -3.081 -4.289 1.00 68.06 147 ASN A O 1
ATOM 1196 N N . HIS A 1 148 ? 9.699 -3.513 -4.683 1.00 70.69 148 HIS A N 1
ATOM 1197 C CA . HIS A 1 148 ? 9.658 -2.877 -5.996 1.00 70.69 148 HIS A CA 1
ATOM 1198 C C . HIS A 1 148 ? 9.119 -1.439 -5.959 1.00 70.69 148 HIS A C 1
ATOM 1200 O O . HIS A 1 148 ? 8.756 -0.901 -6.999 1.00 70.69 148 HIS A O 1
ATOM 1206 N N . GLY A 1 149 ? 9.060 -0.821 -4.777 1.00 77.56 149 GLY A N 1
ATOM 1207 C CA . GLY A 1 149 ? 8.383 0.453 -4.552 1.00 77.56 149 GLY A CA 1
ATOM 1208 C C . GLY A 1 149 ? 6.999 0.281 -3.928 1.00 77.56 149 GLY A C 1
ATOM 1209 O O . GLY A 1 149 ? 6.506 -0.831 -3.726 1.00 77.56 149 GLY A O 1
ATOM 1210 N N . ILE A 1 150 ? 6.389 1.413 -3.586 1.00 86.06 150 ILE A N 1
ATOM 1211 C CA . ILE A 1 150 ? 5.020 1.503 -3.081 1.00 86.06 150 ILE A CA 1
ATOM 1212 C C . ILE A 1 150 ? 4.089 1.589 -4.286 1.00 86.06 150 ILE A C 1
ATOM 1214 O O . ILE A 1 150 ? 4.212 2.501 -5.111 1.00 86.06 150 ILE A O 1
ATOM 1218 N N . ILE A 1 151 ? 3.143 0.655 -4.361 1.00 91.50 151 ILE A N 1
ATOM 1219 C CA . ILE A 1 151 ? 2.094 0.680 -5.376 1.00 91.50 151 ILE A CA 1
ATOM 1220 C C . ILE A 1 151 ? 0.926 1.514 -4.859 1.00 91.50 151 ILE A C 1
ATOM 1222 O O . ILE A 1 151 ? 0.443 1.321 -3.740 1.00 91.50 151 ILE A O 1
ATOM 1226 N N . VAL A 1 152 ? 0.458 2.427 -5.700 1.00 92.56 152 VAL A N 1
ATOM 1227 C CA . VAL A 1 152 ? -0.695 3.285 -5.440 1.00 92.56 152 VAL A CA 1
ATOM 1228 C C . VAL A 1 152 ? -1.703 3.185 -6.581 1.00 92.56 152 VAL A C 1
ATOM 1230 O O . VAL A 1 152 ? -1.348 2.856 -7.717 1.00 92.56 152 VAL A O 1
ATOM 1233 N N . ARG A 1 153 ? -2.971 3.447 -6.273 1.00 92.50 153 ARG A N 1
ATOM 1234 C CA . ARG A 1 153 ? -4.070 3.535 -7.229 1.00 92.50 153 ARG A CA 1
ATOM 1235 C C . ARG A 1 153 ? -4.383 5.003 -7.479 1.00 92.50 153 ARG A C 1
ATOM 1237 O O . ARG A 1 153 ? -4.732 5.729 -6.556 1.00 92.50 153 ARG A O 1
ATOM 1244 N N . PHE A 1 154 ? -4.272 5.426 -8.730 1.00 90.31 154 PHE A N 1
ATOM 1245 C CA . PHE A 1 154 ? -4.580 6.788 -9.153 1.00 90.31 154 PHE A CA 1
ATOM 1246 C C . PHE A 1 154 ? -5.397 6.731 -10.443 1.00 90.31 154 PHE A C 1
ATOM 1248 O O . PHE A 1 154 ? -5.008 6.035 -11.375 1.00 90.31 154 PHE A O 1
ATOM 1255 N N . SER A 1 155 ? -6.544 7.417 -10.490 1.00 87.25 155 SER A N 1
ATOM 1256 C CA . SER A 1 155 ? -7.466 7.382 -11.641 1.00 87.25 155 SER A CA 1
ATOM 1257 C C . SER A 1 155 ? -7.806 5.955 -12.113 1.00 87.25 155 SER A C 1
ATOM 1259 O O . SER A 1 155 ? -7.753 5.670 -13.303 1.00 87.25 155 SER A O 1
ATOM 1261 N N . GLU A 1 156 ? -8.113 5.052 -11.173 1.00 86.06 156 GLU A N 1
ATOM 1262 C CA . GLU A 1 156 ? -8.387 3.617 -11.402 1.00 86.06 156 GLU A CA 1
ATOM 1263 C C . GLU A 1 156 ? -7.228 2.769 -11.955 1.00 86.06 156 GLU A C 1
ATOM 1265 O O . GLU A 1 156 ? -7.362 1.554 -12.115 1.00 86.06 156 GLU A O 1
ATOM 1270 N N . GLU A 1 157 ? -6.051 3.357 -12.152 1.00 90.38 157 GLU A N 1
ATOM 1271 C CA . GLU A 1 157 ? -4.870 2.673 -12.667 1.00 90.38 157 GLU A CA 1
ATOM 1272 C C . GLU A 1 157 ? -3.800 2.485 -11.583 1.00 90.38 157 GLU A C 1
ATOM 1274 O O . GLU A 1 157 ? -3.784 3.159 -10.549 1.00 90.38 157 GLU A O 1
ATOM 1279 N N . LEU A 1 158 ? -2.901 1.523 -11.806 1.00 91.75 158 LEU A N 1
ATOM 1280 C CA . LEU A 1 158 ? -1.826 1.194 -10.873 1.00 91.75 158 LEU A CA 1
ATOM 1281 C C . LEU A 1 158 ? -0.547 1.943 -11.231 1.00 91.75 158 LEU A C 1
ATOM 1283 O O . LEU A 1 158 ? -0.064 1.874 -12.364 1.00 91.75 158 LEU A O 1
ATOM 1287 N N . PHE A 1 159 ? 0.047 2.584 -10.233 1.00 91.12 159 PHE A N 1
ATOM 1288 C CA . PHE A 1 159 ? 1.303 3.304 -10.362 1.00 91.12 159 PHE A CA 1
ATOM 1289 C C . PHE A 1 159 ? 2.287 2.870 -9.283 1.00 91.12 159 PHE A C 1
ATOM 1291 O O . PHE A 1 159 ? 1.894 2.518 -8.175 1.00 91.12 159 PHE A O 1
ATOM 1298 N N . SER A 1 160 ? 3.577 2.933 -9.600 1.00 89.12 160 SER A N 1
ATOM 1299 C CA . SER A 1 160 ? 4.644 2.848 -8.602 1.00 89.12 160 SER A CA 1
ATOM 1300 C C . SER A 1 160 ? 5.184 4.242 -8.329 1.00 89.12 160 SER A C 1
ATOM 1302 O O . SER A 1 160 ? 5.384 5.023 -9.269 1.00 89.12 160 SER A O 1
ATOM 1304 N N . ASN A 1 161 ? 5.468 4.541 -7.061 1.00 80.19 161 ASN A N 1
ATOM 1305 C CA . ASN A 1 161 ? 6.224 5.739 -6.720 1.00 80.19 161 ASN A CA 1
ATOM 1306 C C . ASN A 1 161 ? 7.674 5.624 -7.218 1.00 80.19 161 ASN A C 1
ATOM 1308 O O . ASN A 1 161 ? 8.264 4.542 -7.233 1.00 80.19 161 ASN A O 1
ATOM 1312 N N . PHE A 1 162 ? 8.239 6.753 -7.638 1.00 69.00 162 PHE A N 1
ATOM 1313 C CA . PHE A 1 162 ? 9.584 6.835 -8.200 1.00 69.00 162 PHE A CA 1
ATOM 1314 C C . PHE A 1 162 ? 10.436 7.809 -7.385 1.00 69.00 162 PHE A C 1
ATOM 1316 O O . PHE A 1 162 ? 9.962 8.883 -7.014 1.00 69.00 162 PHE A O 1
ATOM 1323 N N . ARG A 1 163 ? 11.696 7.456 -7.095 1.00 59.66 163 ARG A N 1
ATOM 1324 C CA . ARG A 1 163 ? 12.627 8.376 -6.415 1.00 59.66 163 ARG A CA 1
ATOM 1325 C C . ARG A 1 163 ? 13.188 9.400 -7.405 1.00 59.66 163 ARG A C 1
ATOM 1327 O O . ARG A 1 163 ? 13.491 9.060 -8.547 1.00 59.66 163 ARG A O 1
ATOM 1334 N N . ASN A 1 164 ? 13.404 10.633 -6.941 1.00 49.88 164 ASN A N 1
ATOM 1335 C CA . ASN A 1 164 ? 13.991 11.713 -7.747 1.00 49.88 164 ASN A CA 1
ATOM 1336 C C . ASN A 1 164 ? 15.374 11.358 -8.324 1.00 49.88 164 ASN A C 1
ATOM 1338 O O . ASN A 1 164 ? 15.647 11.680 -9.478 1.00 49.88 164 ASN A O 1
ATOM 1342 N N . ASP A 1 165 ? 16.206 10.612 -7.593 1.00 49.97 165 ASP A N 1
ATOM 1343 C CA . ASP A 1 165 ? 17.537 10.194 -8.071 1.00 49.97 165 ASP A CA 1
ATOM 1344 C C . ASP A 1 165 ? 17.475 9.321 -9.336 1.00 49.97 165 ASP A C 1
ATOM 1346 O O . ASP A 1 165 ? 18.395 9.292 -10.159 1.00 49.97 165 ASP A O 1
ATOM 1350 N N . GLU A 1 166 ? 16.372 8.597 -9.513 1.00 53.47 166 GLU A N 1
ATOM 1351 C CA . GLU A 1 166 ? 16.138 7.750 -10.674 1.00 53.47 166 GLU A CA 1
ATOM 1352 C C . GLU A 1 166 ? 15.636 8.561 -11.881 1.00 53.47 166 GLU A C 1
ATOM 1354 O O . GLU A 1 166 ? 15.944 8.241 -13.036 1.00 53.47 166 GLU A O 1
ATOM 1359 N N . LEU A 1 167 ? 14.916 9.660 -11.624 1.00 50.84 167 LEU A N 1
ATOM 1360 C CA . LEU A 1 167 ? 14.503 10.625 -12.642 1.00 50.84 167 LEU A CA 1
ATOM 1361 C C . LEU A 1 167 ? 15.721 11.338 -13.238 1.00 50.84 167 LEU A C 1
ATOM 1363 O O . LEU A 1 167 ? 15.858 11.391 -14.458 1.00 50.84 167 LEU A O 1
ATOM 1367 N N . GLU A 1 168 ? 16.631 11.821 -12.392 1.00 48.62 168 GLU A N 1
ATOM 1368 C CA . GLU A 1 168 ? 17.837 12.537 -12.824 1.00 48.62 168 GLU A CA 1
ATOM 1369 C C . GLU A 1 168 ? 18.778 11.647 -13.648 1.00 48.62 168 GLU A C 1
ATOM 1371 O O . GLU A 1 168 ? 19.331 12.086 -14.658 1.00 48.62 168 GLU A O 1
ATOM 1376 N N . ARG A 1 169 ? 18.902 10.355 -13.315 1.00 54.81 169 ARG A N 1
ATOM 1377 C CA . ARG A 1 169 ? 19.640 9.406 -14.168 1.00 54.81 169 ARG A CA 1
ATOM 1378 C C . ARG A 1 169 ? 18.933 9.102 -15.482 1.00 54.81 169 ARG A C 1
ATOM 1380 O O . ARG A 1 169 ? 19.609 9.000 -16.503 1.00 54.81 169 ARG A O 1
ATOM 1387 N N . THR A 1 170 ? 17.605 8.965 -15.474 1.00 54.12 170 THR A N 1
ATOM 1388 C CA . THR A 1 170 ? 16.839 8.778 -16.718 1.00 54.12 170 THR A CA 1
ATOM 1389 C C . THR A 1 170 ? 17.032 9.986 -17.631 1.00 54.12 170 THR A C 1
ATOM 1391 O O . THR A 1 170 ? 17.376 9.795 -18.790 1.00 54.12 170 THR A O 1
ATOM 1394 N N . ARG A 1 171 ? 16.929 11.210 -17.089 1.00 50.88 171 ARG A N 1
ATOM 1395 C CA . ARG A 1 171 ? 17.188 12.470 -17.805 1.00 50.88 171 ARG A CA 1
ATOM 1396 C C . ARG A 1 171 ? 18.590 12.519 -18.398 1.00 50.88 171 ARG A C 1
ATOM 1398 O O . ARG A 1 171 ? 18.731 12.840 -19.573 1.00 50.88 171 ARG A O 1
ATOM 1405 N N . ARG A 1 172 ? 19.618 12.145 -17.626 1.00 46.91 172 ARG A N 1
ATOM 1406 C CA . ARG A 1 172 ? 20.995 12.050 -18.138 1.00 46.91 172 ARG A CA 1
ATOM 1407 C C . ARG A 1 172 ? 21.093 11.038 -19.281 1.00 46.91 172 ARG A C 1
ATOM 1409 O O . ARG A 1 172 ? 21.626 11.389 -20.321 1.00 46.91 172 ARG A O 1
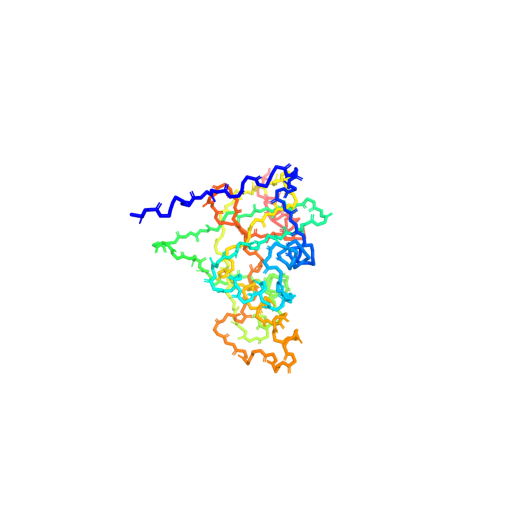ATOM 1416 N N . LYS A 1 173 ? 20.526 9.832 -19.141 1.00 48.72 173 LYS A N 1
ATOM 1417 C CA . LYS A 1 173 ? 20.536 8.800 -20.198 1.00 48.72 173 LYS A CA 1
ATOM 1418 C C . LYS A 1 173 ? 19.769 9.233 -21.468 1.00 48.72 173 LYS A C 1
ATOM 1420 O O . LYS A 1 173 ? 20.234 8.928 -22.558 1.00 48.72 173 LYS A O 1
ATOM 1425 N N . THR A 1 174 ? 18.657 9.971 -21.365 1.00 40.81 174 THR A N 1
ATOM 1426 C CA . THR A 1 174 ? 17.920 10.496 -22.540 1.00 40.81 174 THR A CA 1
ATOM 1427 C C . THR A 1 174 ? 18.577 11.713 -23.195 1.00 40.81 174 THR A C 1
ATOM 1429 O O . THR A 1 174 ? 18.472 11.867 -24.405 1.00 40.81 174 THR A O 1
ATOM 1432 N N . ASN A 1 175 ? 19.291 12.553 -22.440 1.00 35.47 175 ASN A N 1
ATOM 1433 C CA . ASN A 1 175 ? 19.945 13.750 -22.988 1.00 35.47 175 ASN A CA 1
ATOM 1434 C C . ASN A 1 175 ? 21.259 13.447 -23.735 1.00 35.47 175 ASN A C 1
ATOM 1436 O O . ASN A 1 175 ? 21.794 14.334 -24.388 1.00 35.47 175 ASN A O 1
ATOM 1440 N N . PHE A 1 176 ? 21.765 12.210 -23.677 1.00 33.66 176 PHE A N 1
ATOM 1441 C CA . PHE A 1 176 ? 22.905 11.754 -24.487 1.00 33.66 176 PHE A CA 1
ATOM 1442 C C . PHE A 1 176 ? 22.498 11.217 -25.877 1.00 33.66 176 PHE A C 1
ATOM 1444 O O . PHE A 1 176 ? 23.349 10.697 -26.592 1.00 33.66 176 PHE A O 1
ATOM 1451 N N . GLN A 1 177 ? 21.221 11.325 -26.275 1.00 34.84 177 GLN A N 1
ATOM 1452 C CA . GLN A 1 177 ? 20.725 10.842 -27.577 1.00 34.84 177 GLN A CA 1
ATOM 1453 C C . GLN A 1 177 ? 20.207 11.923 -28.537 1.00 34.84 177 GLN A C 1
ATOM 1455 O O . GLN A 1 177 ? 19.671 11.588 -29.590 1.00 34.84 177 GLN A O 1
ATOM 1460 N N . THR A 1 178 ? 20.407 13.205 -28.248 1.00 29.75 178 THR A N 1
ATOM 1461 C CA . THR A 1 178 ? 20.268 14.256 -29.268 1.00 29.75 178 THR A CA 1
ATOM 1462 C C . THR A 1 178 ? 21.657 14.658 -29.742 1.00 29.75 178 THR A C 1
ATOM 1464 O O . THR A 1 178 ? 22.405 15.267 -28.982 1.00 29.75 178 THR A O 1
ATOM 1467 N N . THR A 1 179 ? 21.971 14.209 -30.962 1.00 35.53 179 THR A N 1
ATOM 1468 C CA . THR A 1 179 ? 23.089 14.610 -31.840 1.00 35.53 179 THR A CA 1
ATOM 1469 C C . THR A 1 179 ? 23.426 16.088 -31.777 1.00 35.53 179 THR A C 1
ATOM 1471 O O . THR A 1 179 ? 22.465 16.891 -31.757 1.00 35.53 179 THR A O 1
#

Mean predicted aligned error: 10.72 Å

Organism: Klebsiella pneumoniae (NCBI:txid573)

Nearest PDB structures (foldseek):
  7z1z-assembly1_L  TM=2.307E-01  e=7.256E+00  Visna/maedi virus EV1 KV1772

Secondary structure (DSSP, 8-state):
-----------S---S---HHHHHHHHHHHHTS---HHHHHHHHHTTSS-EEEE-SS--EEEEEPEETTEE-EEE----HHHHHHHS-HHHHHT---EEE-EEEEEE--S-SEEEE-S-SHHHHHHHHHHHHHTTPPPPP--S--S----EEEETTEEEEEE-HHHHHHHHHHHHTS--

Sequence (179 aa):
MSKKYQPLLITHYMSTWVTITEAVEITTKAIKQKITPSDIYRHALSGNILLSVYFQSPVILKKIQTFNGKIKFRQFEGDLLDKLCMLDRDGFIYGQNLRLCTEARYVCPVQQIIDTPLIGYEYVLIQRILARELKFPSPIVGARKTNHGIIVRFSEELFSNFRNDELERTRRKTNFQTT

pLDDT: mean 77.66, std 18.48, range [29.75, 96.25]

Solvent-accessible surface area (backbone atoms only — not comparable to full-atom values): 10897 Å² total; per-residue (Å²): 139,79,85,75,83,72,80,81,81,73,88,58,94,67,64,97,69,73,54,66,67,55,48,30,54,55,48,20,66,71,72,75,46,93,61,49,63,50,55,54,48,52,36,33,78,69,68,77,40,88,50,65,46,79,46,98,55,88,51,44,31,28,40,50,39,64,56,96,90,35,83,36,68,40,77,61,93,60,56,74,69,52,39,65,74,70,39,36,71,63,19,54,74,70,63,52,45,65,37,71,37,55,51,92,62,72,46,69,57,89,66,45,65,41,38,33,79,57,83,56,31,53,35,56,51,50,50,38,51,36,19,55,71,70,73,43,76,59,75,77,88,58,100,70,74,60,54,72,45,50,52,31,46,55,95,95,38,52,25,30,59,54,61,67,76,59,51,56,50,50,51,53,65,60,65,74,70,69,130

Radius of gyration: 20.15 Å; Cα contacts (8 Å, |Δi|>4): 224; chains: 1; bounding box: 68×32×54 Å

Foldseek 3Di:
DDPPDDDPPPPDPDDPDDDLVVVQVVVCVVVVHRDDSLVVLVCCLVVNDWAKAAAPDWWKWFFFDDDPNHTDKDFAPDDLVSCVVQWDPCCNPVVVRIETDTDPDIDTDPDRIFIASLPACVVLVSQQVSCVVVVHDRPDDDDRNTPNAGWTADPNTIIGTDDPVVVVVVVVVVVVPDD